Protein AF-A0A250FYS4-F1 (afdb_monomer)

pLDDT: mean 84.15, std 15.24, range [35.66, 96.25]

Mean predicted aligned error: 8.76 Å

Radius of gyration: 21.15 Å; Cα contacts (8 Å, |Δi|>4): 395; chains: 1; bounding box: 48×43×64 Å

Sequence (207 aa):
MKKYILTIVTLFLIGCSAGKHVQLIQEGNENVEIVFYGYKNIQNASIYLRKKINLKNQYIRFADVRINYFIEREKVSDIYASPMDYGDDGNLYIIGSGKGEEFYKINISPFRERRVIYEINMYMRNFKFEGIYRGLEQYIPLGKHPLEKNELTGETYENKRVLSYQEPFSEFKRKNPELLEFLTKGDSIELEVISPVKQKYKFKAEW

Nearest PDB structures (foldseek):
  8b7d-assembly1_A  TM=4.711E-01  e=6.724E-03  Homo sapiens
  2x09-assembly2_B  TM=4.235E-01  e=7.329E-01  Amycolatopsis orientalis
  2vzo-assembly2_B  TM=4.890E-01  e=1.630E+00  Amycolatopsis orientalis

Secondary structure (DSSP, 8-state):
-HHHHHHHHHHHHHTTS-S-SEEEEEEEE--EEEEEE-TTT--EEEEEEEEEEEEEE-SSS-EEEEEEEEETTEEPPTTTEEEEEE-TTS-EEETT-STTPPTT-EEE-TT-EEEEEEEEEEEESS----SSSPPGGGGGGG-BPPEEE-TTT--EEE-TTEEEEEE-HHHHHHH-HHHHHHHHTT-EEEEEEEESS-EEEEEE---

Solvent-accessible surface area (backbone atoms only — not comparable to full-atom values): 11696 Å² total; per-residue (Å²): 111,72,70,61,52,48,54,53,48,52,56,51,53,68,68,62,78,56,104,54,61,59,46,80,42,82,60,59,64,44,54,33,36,40,38,37,42,50,94,84,88,53,59,29,37,36,40,36,49,32,34,37,34,39,36,37,27,74,34,89,54,58,28,36,30,38,68,46,41,22,52,77,80,44,74,53,58,58,95,42,32,36,45,24,40,71,46,98,87,70,47,80,38,59,37,29,74,52,93,93,47,56,69,49,50,46,76,32,55,47,68,32,72,45,75,34,37,40,38,35,57,48,78,44,80,55,84,74,67,93,63,96,60,80,57,75,68,77,46,57,88,69,30,41,55,51,77,43,65,42,87,87,78,66,51,74,44,67,40,84,67,39,32,42,32,74,46,53,38,70,57,49,44,70,76,37,50,69,59,49,44,71,76,50,58,69,26,28,37,30,45,36,32,64,32,85,60,75,46,78,47,80,43,75,54,85,131

Organism: NCBI:txid1848904

Foldseek 3Di:
DVVVVVVVVVVVVLVVPDPDQKDKDWDAWFKWKWKWFDPDPWTKIKIKTKTKIKMFGAAQAKWKKAKWKDDLRHTDDCVQKFKWDQDPVRDIDGPQPDPPGDGRIDIDHHRDMDIIMIMGIDIGTGQDPVDPDDTPVVCVVVWFFDWDADPVPRDIDGPPRMTMDIDGPVVVCVRCVVVVCVVQPPMKMWMFIPPDDTDIDIDRDDD
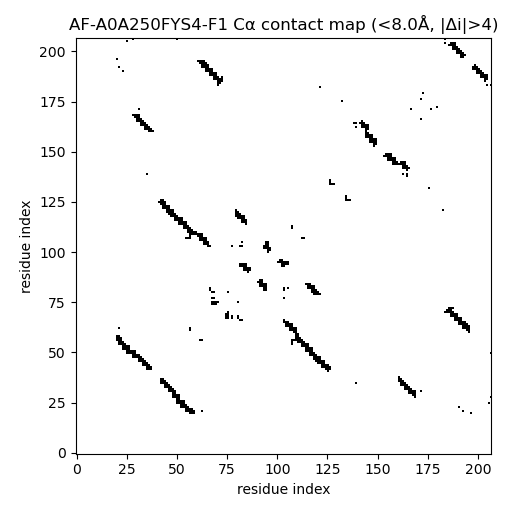
Structure (mmCIF, N/CA/C/O backbone):
data_AF-A0A250FYS4-F1
#
_entry.id   AF-A0A250FYS4-F1
#
loop_
_atom_site.group_PDB
_atom_site.id
_atom_site.type_symbol
_atom_site.label_atom_id
_atom_site.label_alt_id
_atom_site.label_comp_id
_atom_site.label_asym_id
_atom_site.label_entity_id
_atom_site.label_seq_id
_atom_site.pdbx_PDB_ins_code
_atom_site.Cartn_x
_atom_site.Cartn_y
_atom_site.Cartn_z
_atom_site.occupancy
_atom_site.B_iso_or_equiv
_atom_site.auth_seq_id
_atom_site.auth_comp_id
_atom_site.auth_asym_id
_atom_site.auth_atom_id
_atom_site.pdbx_PDB_model_num
ATOM 1 N N . MET A 1 1 ? 23.874 -23.759 -41.156 1.00 46.19 1 MET A N 1
ATOM 2 C CA . MET A 1 1 ? 22.822 -22.720 -41.282 1.00 46.19 1 MET A CA 1
ATOM 3 C C . MET A 1 1 ? 21.470 -23.135 -40.700 1.00 46.19 1 MET A C 1
ATOM 5 O O . MET A 1 1 ? 20.964 -22.397 -39.871 1.00 46.19 1 MET A O 1
ATOM 9 N N . LYS A 1 2 ? 20.909 -24.314 -41.025 1.00 46.38 2 LYS A N 1
ATOM 10 C CA . LYS A 1 2 ? 19.589 -24.748 -40.506 1.00 46.38 2 LYS A CA 1
ATOM 11 C C . LYS A 1 2 ? 19.474 -24.824 -38.968 1.00 46.38 2 LYS A C 1
ATOM 13 O O . LYS A 1 2 ? 18.441 -24.443 -38.437 1.00 46.38 2 LYS A O 1
ATOM 18 N N . LYS A 1 3 ? 20.530 -25.244 -38.250 1.00 45.56 3 LYS A N 1
ATOM 19 C CA . LYS A 1 3 ? 20.530 -25.302 -36.769 1.00 45.56 3 LYS A CA 1
ATOM 20 C C . LYS A 1 3 ? 20.449 -23.919 -36.105 1.00 45.56 3 LYS A C 1
ATOM 22 O O . LYS A 1 3 ? 19.687 -23.759 -35.166 1.00 45.56 3 LYS A O 1
ATOM 27 N N . TYR A 1 4 ? 21.163 -22.922 -36.633 1.00 54.03 4 TYR A N 1
ATOM 28 C CA . TYR A 1 4 ? 21.144 -21.557 -36.090 1.00 54.03 4 TYR A CA 1
ATOM 29 C C . TYR A 1 4 ? 19.837 -20.821 -36.400 1.00 54.03 4 TYR A C 1
ATOM 31 O O . TYR A 1 4 ? 19.343 -20.088 -35.553 1.00 54.03 4 TYR A O 1
ATOM 39 N N . ILE A 1 5 ? 19.240 -21.068 -37.574 1.00 55.56 5 ILE A N 1
ATOM 40 C CA . ILE A 1 5 ? 17.914 -20.534 -37.919 1.00 55.56 5 ILE A CA 1
ATOM 41 C C . ILE A 1 5 ? 16.859 -21.096 -36.966 1.00 55.56 5 ILE A C 1
ATOM 43 O O . ILE A 1 5 ? 16.041 -20.332 -36.472 1.00 55.56 5 ILE A O 1
ATOM 47 N N . LEU A 1 6 ? 16.918 -22.396 -36.645 1.00 51.59 6 LEU A N 1
ATOM 48 C CA . LEU A 1 6 ? 15.993 -22.990 -35.683 1.00 51.59 6 LEU A CA 1
ATOM 49 C C . LEU A 1 6 ? 16.131 -22.314 -34.313 1.00 51.59 6 LEU A C 1
ATOM 51 O O . LEU A 1 6 ? 15.135 -21.846 -33.791 1.00 51.59 6 LEU A O 1
ATOM 55 N N . THR A 1 7 ? 17.353 -22.163 -33.786 1.00 56.97 7 THR A N 1
ATOM 56 C CA . THR A 1 7 ? 17.603 -21.503 -32.491 1.00 56.97 7 THR A CA 1
ATOM 57 C C . THR A 1 7 ? 17.139 -20.041 -32.463 1.00 56.97 7 THR A C 1
ATOM 59 O O . THR A 1 7 ? 16.544 -19.616 -31.475 1.00 56.97 7 THR A O 1
ATOM 62 N N . ILE A 1 8 ? 17.356 -19.278 -33.540 1.00 56.69 8 ILE A N 1
ATOM 63 C CA . ILE A 1 8 ? 16.900 -17.881 -33.657 1.00 56.69 8 ILE A CA 1
ATOM 64 C C . ILE A 1 8 ? 15.368 -17.807 -33.730 1.00 56.69 8 ILE A C 1
ATOM 66 O O . ILE A 1 8 ? 14.770 -16.939 -33.100 1.00 56.69 8 ILE A O 1
ATOM 70 N N . VAL A 1 9 ? 14.719 -18.738 -34.435 1.00 54.44 9 VAL A N 1
ATOM 71 C CA . VAL A 1 9 ? 13.253 -18.818 -34.526 1.00 54.44 9 VAL A CA 1
ATOM 72 C C . VAL A 1 9 ? 12.634 -19.254 -33.195 1.00 54.44 9 VAL A C 1
ATOM 74 O O . VAL A 1 9 ? 11.622 -18.684 -32.802 1.00 54.4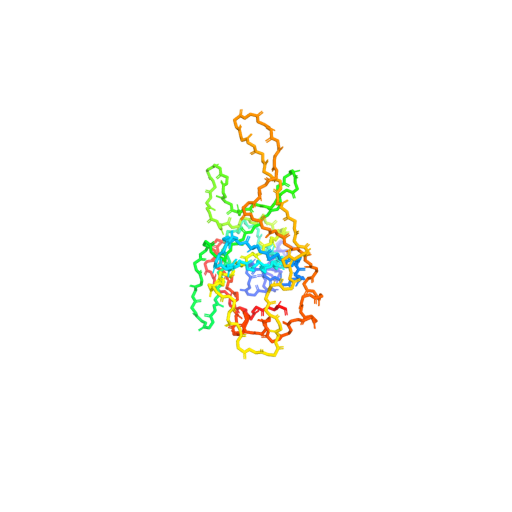4 9 VAL A O 1
ATOM 77 N N . THR A 1 10 ? 13.249 -20.171 -32.437 1.00 54.94 10 THR A N 1
ATOM 78 C CA . THR A 1 10 ? 12.773 -20.508 -31.083 1.00 54.94 10 THR A CA 1
ATOM 79 C C . THR A 1 10 ? 12.941 -19.333 -30.116 1.00 54.94 10 THR A C 1
ATOM 81 O O . THR A 1 10 ? 12.045 -19.081 -29.318 1.00 54.94 10 THR A O 1
ATOM 84 N N . LEU A 1 11 ? 14.030 -18.559 -30.221 1.00 51.44 11 LEU A N 1
ATOM 85 C CA . LEU A 1 11 ? 14.222 -17.311 -29.464 1.00 51.44 11 LEU A CA 1
ATOM 86 C C . LEU A 1 11 ? 13.172 -16.242 -29.823 1.00 51.44 11 LEU A C 1
ATOM 88 O O . LEU A 1 11 ? 12.676 -15.557 -28.932 1.00 51.44 11 LEU A O 1
ATOM 92 N N . PHE A 1 12 ? 12.783 -16.135 -31.097 1.00 47.38 12 PHE A N 1
ATOM 93 C CA . PHE A 1 12 ? 11.724 -15.223 -31.552 1.00 47.38 12 PHE A CA 1
ATOM 94 C C . PHE A 1 12 ? 10.310 -15.683 -31.161 1.00 47.38 12 PHE A C 1
ATOM 96 O O . PHE A 1 12 ? 9.476 -14.847 -30.826 1.00 47.38 12 PHE A O 1
ATOM 103 N N . LEU A 1 13 ? 10.033 -16.992 -31.157 1.00 45.09 13 LEU A N 1
ATOM 104 C CA . LEU A 1 13 ? 8.728 -17.549 -30.778 1.00 45.09 13 LEU A CA 1
ATOM 105 C C . LEU A 1 13 ? 8.505 -17.549 -29.258 1.00 45.09 13 LEU A C 1
ATOM 107 O O . LEU A 1 13 ? 7.389 -17.290 -28.815 1.00 45.09 13 LEU A O 1
ATOM 111 N N . ILE A 1 14 ? 9.557 -17.728 -28.449 1.00 44.97 14 ILE A N 1
ATOM 112 C CA . ILE A 1 14 ? 9.503 -17.480 -26.994 1.00 44.97 14 ILE A CA 1
ATOM 113 C C . ILE A 1 14 ? 9.375 -15.969 -26.712 1.00 44.97 14 ILE A C 1
ATOM 115 O O . ILE A 1 14 ? 8.738 -15.566 -25.742 1.00 44.97 14 ILE A O 1
ATOM 119 N N . GLY A 1 15 ? 9.885 -15.117 -27.609 1.00 35.66 15 GLY A N 1
ATOM 120 C CA . GLY A 1 15 ? 9.630 -13.672 -27.620 1.00 35.66 15 GLY A CA 1
ATOM 121 C C . GLY A 1 15 ? 8.206 -13.267 -28.034 1.00 35.66 15 GLY A C 1
ATOM 122 O O . GLY A 1 15 ? 7.903 -12.076 -28.045 1.00 35.66 15 GLY A O 1
ATOM 123 N N . CYS A 1 16 ? 7.330 -14.224 -28.367 1.00 40.00 16 CYS A N 1
ATOM 124 C CA . CYS A 1 16 ? 5.995 -13.982 -28.919 1.00 40.00 16 CYS A CA 1
ATOM 125 C C . CYS A 1 16 ? 4.840 -14.487 -28.023 1.00 40.00 16 CYS A C 1
ATOM 127 O O . CYS A 1 16 ? 3.695 -14.507 -28.462 1.00 40.00 16 CYS A O 1
ATOM 129 N N . SER A 1 17 ? 5.088 -14.873 -26.762 1.00 35.78 17 SER A N 1
ATOM 130 C CA . SER A 1 17 ? 4.038 -15.411 -25.870 1.00 35.78 17 SER A CA 1
ATOM 131 C C . SER A 1 17 ? 3.721 -14.541 -24.646 1.00 35.78 17 SER A C 1
ATOM 133 O O . SER A 1 17 ? 3.521 -15.051 -23.546 1.00 35.78 17 SER A O 1
ATOM 135 N N . ALA A 1 18 ? 3.672 -13.225 -24.842 1.00 45.94 18 ALA A N 1
ATOM 136 C CA . ALA A 1 18 ? 2.736 -12.305 -24.192 1.00 45.94 18 ALA A CA 1
ATOM 137 C C . ALA A 1 18 ? 2.963 -10.926 -24.817 1.00 45.94 18 ALA A C 1
ATOM 139 O O . ALA A 1 18 ? 4.075 -10.413 -24.777 1.00 45.94 18 ALA A O 1
ATOM 140 N N . GLY A 1 19 ? 1.929 -10.273 -25.349 1.00 56.69 19 GLY A N 1
ATOM 141 C CA . GLY A 1 19 ? 2.038 -8.893 -25.855 1.00 56.69 19 GLY A CA 1
ATOM 142 C C . GLY A 1 19 ? 2.438 -7.847 -24.795 1.00 56.69 19 GLY A C 1
ATOM 143 O O . GLY A 1 19 ? 2.466 -6.660 -25.102 1.00 56.69 19 GLY A O 1
ATOM 144 N N . LYS A 1 20 ? 2.730 -8.272 -23.556 1.00 68.31 20 LYS A N 1
ATOM 145 C CA . LYS A 1 20 ? 3.133 -7.434 -22.428 1.00 68.31 20 LYS A CA 1
ATOM 146 C C . LYS A 1 20 ? 4.573 -7.757 -22.032 1.00 68.31 20 LYS A C 1
ATOM 148 O O . LYS A 1 20 ? 4.850 -8.866 -21.594 1.00 68.31 20 LYS A O 1
ATOM 153 N N . HIS A 1 21 ? 5.471 -6.778 -22.137 1.00 82.31 21 HIS A N 1
ATOM 154 C CA . HIS A 1 21 ? 6.878 -6.936 -21.732 1.00 82.31 21 HIS A CA 1
ATOM 155 C C . HIS A 1 21 ? 7.062 -7.047 -20.213 1.00 82.31 21 HIS A C 1
ATOM 157 O O . HIS A 1 21 ? 8.001 -7.688 -19.740 1.00 82.31 21 HIS A O 1
ATOM 163 N N . VAL A 1 22 ? 6.149 -6.434 -19.460 1.00 89.88 22 VAL A N 1
ATOM 164 C CA . VAL A 1 22 ? 6.089 -6.513 -18.003 1.00 89.88 22 VAL A CA 1
ATOM 165 C C . VAL A 1 22 ? 4.686 -6.941 -17.602 1.00 89.88 22 VAL A C 1
ATOM 167 O O . VAL A 1 22 ? 3.697 -6.401 -18.104 1.00 89.88 22 VAL A O 1
ATOM 170 N N . GLN A 1 23 ? 4.598 -7.919 -16.707 1.00 91.69 23 GLN A N 1
ATOM 171 C CA . GLN A 1 23 ? 3.335 -8.379 -16.138 1.00 91.69 23 GLN A CA 1
ATOM 172 C C . GLN A 1 23 ? 3.172 -7.838 -14.720 1.00 91.69 23 GLN A C 1
ATOM 174 O O . GLN A 1 23 ? 4.145 -7.762 -13.972 1.00 91.69 23 GLN A O 1
ATOM 179 N N . LEU A 1 24 ? 1.935 -7.497 -14.362 1.00 93.56 24 LEU A N 1
ATOM 180 C CA . LEU A 1 24 ? 1.530 -7.138 -13.008 1.00 93.56 24 LEU A CA 1
ATOM 181 C C . LEU A 1 24 ? 0.611 -8.235 -12.482 1.00 93.56 24 LEU A C 1
ATOM 183 O O . LEU A 1 24 ? -0.393 -8.551 -13.122 1.00 93.56 24 LEU A O 1
ATOM 187 N N . ILE A 1 25 ? 0.958 -8.794 -11.327 1.00 93.81 25 ILE A N 1
ATOM 188 C CA . ILE A 1 25 ? 0.170 -9.803 -10.625 1.00 93.81 25 ILE A CA 1
ATOM 189 C C . ILE A 1 25 ? -0.204 -9.226 -9.262 1.00 93.81 25 ILE A C 1
ATOM 191 O O . ILE A 1 25 ? 0.665 -8.865 -8.468 1.00 93.81 25 ILE A O 1
ATOM 195 N N . GLN A 1 26 ? -1.506 -9.121 -9.013 1.00 93.94 26 GLN A N 1
ATOM 196 C CA . GLN A 1 26 ? -2.052 -8.750 -7.714 1.00 93.94 26 GLN A CA 1
ATOM 197 C C . GLN A 1 26 ? -2.058 -9.993 -6.822 1.00 93.94 26 GLN A C 1
ATOM 199 O O . GLN A 1 26 ? -2.714 -10.979 -7.142 1.00 93.94 26 GLN A O 1
ATOM 204 N N . GLU A 1 27 ? -1.290 -9.964 -5.736 1.00 90.94 27 GLU A N 1
ATOM 205 C CA . GLU A 1 27 ? -1.258 -11.051 -4.756 1.00 90.94 27 GLU A CA 1
ATOM 206 C C . GLU A 1 27 ? -2.253 -10.729 -3.612 1.00 90.94 27 GLU A C 1
ATOM 208 O O . GLU A 1 27 ? -3.368 -10.249 -3.842 1.00 90.94 27 GLU A O 1
ATOM 213 N N . GLY A 1 28 ? -1.862 -10.984 -2.360 1.00 91.00 28 GLY A N 1
ATOM 214 C CA . GLY A 1 28 ? -2.655 -10.676 -1.170 1.00 91.00 28 GLY A CA 1
ATOM 215 C C . GLY A 1 28 ? -2.507 -9.236 -0.673 1.00 91.00 28 GLY A C 1
ATOM 216 O O . GLY A 1 28 ? -1.726 -8.442 -1.196 1.00 91.00 28 GLY A O 1
ATOM 217 N N . ASN A 1 29 ? -3.247 -8.918 0.382 1.00 94.69 29 ASN A N 1
ATOM 218 C CA . ASN A 1 29 ? -3.130 -7.647 1.093 1.00 94.69 29 ASN A CA 1
ATOM 219 C C . ASN A 1 29 ? -2.314 -7.845 2.376 1.00 94.69 29 ASN A C 1
ATOM 221 O O . ASN A 1 29 ? -2.328 -8.932 2.959 1.00 94.69 29 ASN A O 1
ATOM 225 N N . GLU A 1 30 ? -1.590 -6.810 2.791 1.00 94.06 30 GLU A N 1
ATOM 226 C CA . GLU A 1 30 ? -0.941 -6.770 4.107 1.00 94.06 30 GLU A CA 1
ATOM 227 C C . GLU A 1 30 ? -1.944 -6.362 5.189 1.00 94.06 30 GLU A C 1
ATOM 229 O O . GLU A 1 30 ? -3.135 -6.199 4.926 1.00 94.06 30 GLU A O 1
ATOM 234 N N . ASN A 1 31 ? -1.473 -6.187 6.423 1.00 94.19 31 ASN A N 1
ATOM 235 C CA . ASN A 1 31 ? -2.291 -5.620 7.487 1.00 94.19 31 ASN A CA 1
ATOM 236 C C . ASN A 1 31 ? -2.810 -4.230 7.103 1.00 94.19 31 ASN A C 1
ATOM 238 O O . ASN A 1 31 ? -2.077 -3.403 6.552 1.00 94.19 31 ASN A O 1
ATOM 242 N N . VAL A 1 32 ? -4.069 -3.978 7.455 1.00 94.38 32 VAL A N 1
ATOM 243 C CA . VAL A 1 32 ? -4.635 -2.631 7.462 1.00 94.38 32 VAL A CA 1
ATOM 244 C C . VAL A 1 32 ? -4.078 -1.913 8.677 1.00 94.38 32 VAL A C 1
ATOM 246 O O . VAL A 1 32 ? -4.047 -2.480 9.771 1.00 94.38 32 VAL A O 1
ATOM 249 N N . GLU A 1 33 ? -3.655 -0.671 8.487 1.00 95.38 33 GLU A N 1
ATOM 250 C CA . GLU A 1 33 ? -3.225 0.201 9.572 1.00 95.38 33 GLU A CA 1
ATOM 251 C C . GLU A 1 33 ? -4.155 1.409 9.674 1.00 95.38 33 GLU A C 1
ATOM 253 O O . GLU A 1 33 ? -4.494 2.035 8.673 1.00 95.38 33 GLU A O 1
ATOM 258 N N . ILE A 1 34 ? -4.580 1.726 10.894 1.00 92.81 34 ILE A N 1
ATOM 259 C CA . ILE A 1 34 ? -5.442 2.863 11.200 1.00 92.81 34 ILE A CA 1
ATOM 260 C C . ILE A 1 34 ? -4.686 3.765 12.164 1.00 92.81 34 ILE A C 1
ATOM 262 O O . ILE A 1 34 ? -4.335 3.350 13.269 1.00 92.81 34 ILE A O 1
ATOM 266 N N . VAL A 1 35 ? -4.449 5.004 11.744 1.00 91.94 35 VAL A N 1
ATOM 267 C CA . VAL A 1 35 ? -3.679 5.990 12.502 1.00 91.94 35 VAL A CA 1
ATOM 268 C C . VAL A 1 35 ? -4.582 7.137 12.912 1.00 91.94 35 VAL A C 1
ATOM 270 O O . VAL A 1 35 ? -5.126 7.835 12.065 1.00 91.94 35 VAL A O 1
ATOM 273 N N . PHE A 1 36 ? -4.696 7.360 14.214 1.00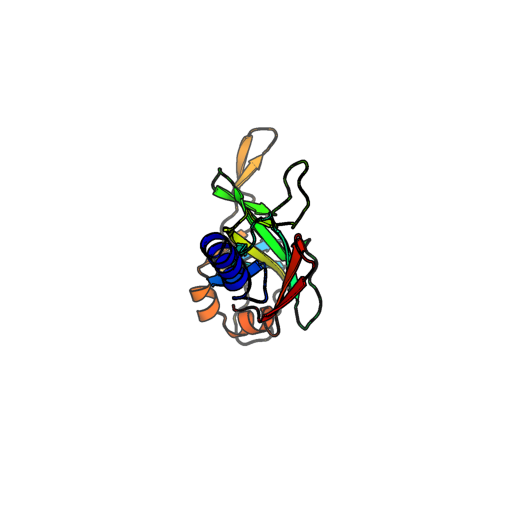 88.94 36 PHE A N 1
ATOM 274 C CA . PHE A 1 36 ? -5.544 8.373 14.831 1.00 88.94 36 PHE A CA 1
ATOM 275 C C . PHE A 1 36 ? -4.711 9.562 15.328 1.00 88.94 36 PHE A C 1
ATOM 277 O O . PHE A 1 36 ? -3.719 9.370 16.041 1.00 88.94 36 PHE A O 1
ATOM 284 N N . TYR A 1 37 ? -5.142 10.789 15.016 1.00 85.44 37 TYR A N 1
ATOM 285 C CA . TYR A 1 37 ? -4.489 12.040 15.435 1.00 85.44 37 TYR A CA 1
ATOM 286 C C . TYR A 1 37 ? -5.506 13.086 15.922 1.00 85.44 37 TYR A C 1
ATOM 288 O O . TYR A 1 37 ? -6.656 13.117 15.484 1.00 85.44 37 TYR A O 1
ATOM 296 N N . GLY A 1 38 ? -5.062 13.978 16.822 1.00 69.62 38 GLY A N 1
ATOM 297 C CA . GLY A 1 38 ? -5.871 15.109 17.305 1.00 69.62 38 GLY A CA 1
ATOM 298 C C . GLY A 1 38 ? -6.714 14.840 18.561 1.00 69.62 38 GLY A C 1
ATOM 299 O O . GLY A 1 38 ? -7.870 15.251 18.635 1.00 69.62 38 GLY A O 1
ATOM 300 N N . TYR A 1 39 ? -6.154 14.191 19.589 1.00 56.66 39 TYR A N 1
ATOM 301 C CA . TYR A 1 39 ? -6.859 13.922 20.853 1.00 56.66 39 TYR A CA 1
ATOM 302 C C . TYR A 1 39 ? -7.148 15.199 21.641 1.00 56.66 39 TYR A C 1
ATOM 304 O O . TYR A 1 39 ? -6.331 15.631 22.453 1.00 56.66 39 TYR A O 1
ATOM 312 N N . LYS A 1 40 ? -8.313 15.804 21.396 1.00 53.28 40 LYS A N 1
ATOM 313 C CA . LYS A 1 40 ? -9.072 16.565 22.400 1.00 53.28 40 LYS A CA 1
ATOM 314 C C . LYS A 1 40 ? -10.480 16.917 21.937 1.00 53.28 40 LYS A C 1
ATOM 316 O O . LYS A 1 40 ? -11.357 16.853 22.775 1.00 53.28 40 LYS A O 1
ATOM 321 N N . ASN A 1 41 ? -10.710 17.223 20.653 1.00 56.62 41 ASN A N 1
ATOM 322 C CA . ASN A 1 41 ? -12.043 17.631 20.162 1.00 56.62 41 ASN A CA 1
ATOM 323 C C . ASN A 1 41 ? -12.360 17.250 18.698 1.00 56.62 41 ASN A C 1
ATOM 325 O O . ASN A 1 41 ? -13.507 17.384 18.283 1.00 56.62 41 ASN A O 1
ATOM 329 N N . ILE A 1 42 ? -11.382 16.784 17.907 1.00 58.84 42 ILE A N 1
ATOM 330 C CA . ILE A 1 42 ? -11.575 16.351 16.513 1.00 58.84 42 ILE A CA 1
ATOM 331 C C . ILE A 1 42 ? -10.747 15.087 16.305 1.00 58.84 42 ILE A C 1
ATOM 333 O O . ILE A 1 42 ? -9.522 15.164 16.246 1.00 58.84 42 ILE A O 1
ATOM 337 N N . GLN A 1 43 ? -11.403 13.934 16.210 1.00 66.50 43 GLN A N 1
ATOM 338 C CA . GLN A 1 43 ? -10.713 12.700 15.866 1.00 66.50 43 GLN A CA 1
ATOM 339 C C . GLN A 1 43 ? -10.704 12.557 14.347 1.00 66.50 43 GLN A C 1
ATOM 341 O O . GLN A 1 43 ? -11.744 12.440 13.698 1.00 66.50 43 GLN A O 1
ATOM 346 N N . ASN A 1 44 ? -9.507 12.621 13.791 1.00 81.19 44 ASN A N 1
ATOM 347 C CA . ASN A 1 44 ? -9.260 12.317 12.399 1.00 81.19 44 ASN A CA 1
ATOM 348 C C . ASN A 1 44 ? -8.466 11.005 12.340 1.00 81.19 44 ASN A C 1
ATOM 350 O O . ASN A 1 44 ? -7.702 10.707 13.269 1.00 81.19 44 ASN A O 1
ATOM 354 N N . ALA A 1 45 ? -8.620 10.245 11.256 1.00 87.06 45 ALA A N 1
ATOM 355 C CA . ALA A 1 45 ? -7.769 9.087 11.015 1.00 87.06 45 ALA A CA 1
ATOM 356 C C . ALA A 1 45 ? -7.302 8.979 9.573 1.00 87.06 45 ALA A C 1
ATOM 358 O O . ALA A 1 45 ? -7.988 9.402 8.646 1.00 87.06 45 ALA A O 1
ATOM 359 N N . SER A 1 46 ? -6.164 8.322 9.411 1.00 90.19 46 SER A N 1
ATOM 360 C CA . SER A 1 46 ? -5.704 7.780 8.142 1.00 90.19 46 SER A CA 1
ATOM 361 C C . SER A 1 46 ? -5.871 6.268 8.166 1.00 90.19 46 SER A C 1
ATOM 363 O O . SER A 1 46 ? -5.464 5.621 9.132 1.00 90.19 46 SER A O 1
ATOM 365 N N . ILE A 1 47 ? -6.456 5.712 7.108 1.00 92.25 47 ILE A N 1
ATOM 366 C CA . ILE A 1 47 ? -6.475 4.270 6.861 1.00 92.25 47 ILE A CA 1
ATOM 367 C C . ILE A 1 47 ? -5.448 3.973 5.775 1.00 92.25 47 ILE A C 1
ATOM 369 O O . ILE A 1 47 ? -5.499 4.555 4.692 1.00 92.25 47 ILE A O 1
ATOM 373 N N . TYR A 1 48 ? -4.542 3.051 6.070 1.00 94.44 48 TYR A N 1
ATOM 374 C CA . TYR A 1 48 ? -3.537 2.565 5.142 1.00 94.44 48 TYR A CA 1
ATOM 375 C C . TYR A 1 48 ? -3.945 1.183 4.646 1.00 94.44 48 TYR A C 1
ATOM 377 O O . TYR A 1 48 ? -4.001 0.217 5.414 1.00 94.44 48 TYR A O 1
ATOM 385 N N . LEU A 1 49 ? -4.230 1.098 3.349 1.00 94.88 49 LEU A N 1
ATOM 386 C CA . LEU A 1 49 ? -4.488 -0.155 2.651 1.00 94.88 49 LEU A CA 1
ATOM 387 C C . LEU A 1 49 ? -3.244 -0.530 1.850 1.00 94.88 49 LEU A C 1
ATOM 389 O O . LEU A 1 49 ? -2.728 0.273 1.077 1.00 94.88 49 LEU A O 1
ATOM 393 N N . ARG A 1 50 ? -2.746 -1.751 2.035 1.00 95.19 50 ARG A N 1
ATOM 394 C CA . ARG A 1 50 ? -1.480 -2.209 1.455 1.00 95.19 50 ARG A CA 1
ATOM 395 C C . ARG A 1 50 ? -1.698 -3.480 0.655 1.00 95.19 50 ARG A C 1
ATOM 397 O O . ARG A 1 50 ? -2.191 -4.472 1.193 1.00 95.19 50 ARG A O 1
ATOM 404 N N . LYS A 1 51 ? -1.294 -3.469 -0.614 1.00 94.56 51 LYS A N 1
ATOM 405 C CA . LYS A 1 51 ? -1.428 -4.614 -1.516 1.00 94.56 51 LYS A CA 1
ATOM 406 C C . LYS A 1 51 ? -0.077 -5.105 -2.016 1.00 94.56 51 LYS A C 1
ATOM 408 O O . LYS A 1 51 ? 0.736 -4.318 -2.489 1.00 94.56 51 LYS A O 1
ATOM 413 N N . LYS A 1 52 ? 0.151 -6.418 -1.961 1.00 95.94 52 LYS A N 1
ATOM 414 C CA . LYS A 1 52 ? 1.314 -7.059 -2.584 1.00 95.94 52 LYS A CA 1
ATOM 415 C C . LYS A 1 52 ? 1.123 -7.097 -4.091 1.00 95.94 52 LYS A C 1
ATOM 417 O O . LYS A 1 52 ? 0.133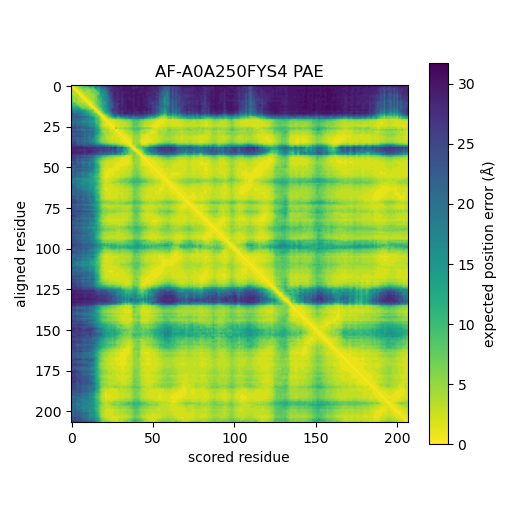 -7.639 -4.590 1.00 95.94 52 LYS A O 1
ATOM 422 N N . ILE A 1 53 ? 2.093 -6.548 -4.809 1.00 95.88 53 ILE A N 1
ATOM 423 C CA . ILE A 1 53 ? 2.132 -6.573 -6.266 1.00 95.88 53 ILE A CA 1
ATOM 424 C C . ILE A 1 53 ? 3.433 -7.236 -6.697 1.00 95.88 53 ILE A C 1
ATOM 426 O O . ILE A 1 53 ? 4.515 -6.786 -6.326 1.00 95.88 53 ILE A O 1
ATOM 430 N N . ASN A 1 54 ? 3.330 -8.293 -7.499 1.00 96.06 54 ASN A N 1
ATOM 431 C CA . ASN A 1 54 ? 4.482 -8.907 -8.142 1.00 96.06 54 ASN A CA 1
ATOM 432 C C . ASN A 1 54 ? 4.593 -8.414 -9.588 1.00 96.06 54 ASN A C 1
ATOM 434 O O . ASN A 1 54 ? 3.651 -8.529 -10.379 1.00 96.06 54 ASN A O 1
ATOM 438 N N . LEU A 1 55 ? 5.749 -7.851 -9.927 1.00 95.75 55 LEU A N 1
ATOM 439 C CA . LEU A 1 55 ? 6.061 -7.347 -11.254 1.00 95.75 55 LEU A CA 1
ATOM 440 C C . LEU A 1 55 ? 7.066 -8.277 -11.921 1.00 95.75 55 LEU A C 1
ATOM 442 O O . LEU A 1 55 ? 8.181 -8.451 -11.433 1.00 95.75 55 LEU A O 1
ATOM 446 N N . LYS A 1 56 ? 6.694 -8.848 -13.065 1.00 95.12 56 LYS A N 1
ATOM 447 C CA . LYS A 1 56 ? 7.539 -9.785 -13.808 1.00 95.12 56 LYS A CA 1
ATOM 448 C C . LYS A 1 56 ? 8.046 -9.150 -15.087 1.00 95.12 56 LYS A C 1
ATOM 450 O O . LYS A 1 56 ? 7.255 -8.875 -15.989 1.00 95.12 56 LYS A O 1
ATOM 455 N N . ASN A 1 57 ? 9.358 -8.970 -15.191 1.00 94.12 57 ASN A N 1
ATOM 456 C CA . ASN A 1 57 ? 9.999 -8.546 -16.428 1.00 94.12 57 ASN A CA 1
ATOM 457 C C . ASN A 1 57 ? 10.283 -9.776 -17.297 1.00 94.12 57 ASN A C 1
ATOM 459 O O . ASN A 1 57 ? 11.106 -10.619 -16.946 1.00 94.12 57 ASN A O 1
ATOM 463 N N . GLN A 1 58 ? 9.604 -9.884 -18.438 1.00 89.94 58 GLN A N 1
ATOM 464 C CA . GLN A 1 58 ? 9.810 -10.981 -19.390 1.00 89.94 58 GLN A CA 1
ATOM 465 C C . GLN A 1 58 ? 10.860 -10.646 -20.457 1.00 89.94 58 GLN A C 1
ATOM 467 O O . GLN A 1 58 ? 11.091 -11.435 -21.371 1.00 89.94 58 GLN A O 1
ATOM 472 N N . TYR A 1 59 ? 11.484 -9.473 -20.366 1.00 86.12 59 TYR A N 1
ATOM 473 C CA . TYR A 1 59 ? 12.405 -8.954 -21.359 1.00 86.12 59 TYR A CA 1
ATOM 474 C C . TYR A 1 59 ? 13.871 -9.123 -20.947 1.00 86.12 59 TYR A C 1
ATOM 476 O O . TYR A 1 59 ? 14.214 -9.201 -19.769 1.00 86.12 59 TYR A O 1
ATOM 484 N N . ILE A 1 60 ? 14.753 -9.133 -21.952 1.00 87.75 60 ILE A N 1
ATOM 485 C CA . ILE A 1 60 ? 16.209 -9.262 -21.773 1.00 87.75 60 ILE A CA 1
ATOM 486 C C . ILE A 1 60 ? 16.881 -7.975 -21.274 1.00 87.75 60 ILE A C 1
ATOM 488 O O . ILE A 1 60 ? 18.032 -7.997 -20.846 1.00 87.75 60 ILE A O 1
ATOM 492 N N . ARG A 1 61 ? 16.184 -6.836 -21.342 1.00 88.88 61 ARG A N 1
ATOM 493 C CA . ARG A 1 61 ? 16.661 -5.556 -20.799 1.00 88.88 61 ARG A CA 1
ATOM 494 C C . ARG A 1 61 ? 15.961 -5.250 -19.485 1.00 88.88 61 ARG A C 1
ATOM 496 O O . ARG A 1 61 ? 14.888 -5.785 -19.214 1.00 88.88 61 ARG A O 1
ATOM 503 N N . PHE A 1 62 ? 16.569 -4.362 -18.704 1.00 93.00 62 PHE A N 1
ATOM 504 C CA . PHE A 1 62 ? 15.912 -3.752 -17.555 1.00 93.00 62 PHE A CA 1
ATOM 505 C C . PHE A 1 62 ? 14.588 -3.118 -17.977 1.00 93.00 62 PHE A C 1
ATOM 507 O O . PHE A 1 62 ? 14.468 -2.599 -19.093 1.00 93.00 62 PHE A O 1
ATOM 514 N N . ALA A 1 63 ? 13.617 -3.185 -17.077 1.00 94.38 63 ALA A N 1
ATOM 515 C CA . ALA A 1 63 ? 12.350 -2.500 -17.222 1.00 94.38 63 ALA A CA 1
ATOM 516 C C . ALA A 1 63 ? 12.203 -1.477 -16.102 1.00 94.38 63 ALA A C 1
ATOM 518 O O . ALA A 1 63 ? 12.392 -1.806 -14.930 1.00 94.38 63 ALA A O 1
ATOM 519 N N . ASP A 1 64 ? 11.836 -0.260 -16.476 1.00 95.56 64 ASP A N 1
ATOM 520 C CA . ASP A 1 64 ? 11.410 0.772 -15.545 1.00 95.56 64 ASP A CA 1
ATOM 521 C C . ASP A 1 64 ? 9.902 0.918 -15.646 1.00 95.56 64 ASP A C 1
ATOM 523 O O . ASP A 1 64 ? 9.356 1.090 -16.742 1.00 95.56 64 ASP A O 1
ATOM 527 N N . VAL A 1 65 ? 9.228 0.864 -14.503 1.00 95.75 65 VAL A N 1
ATOM 528 C CA . VAL A 1 65 ? 7.774 0.981 -14.440 1.00 95.75 65 VAL A CA 1
ATOM 529 C C . VAL A 1 65 ? 7.326 1.936 -13.341 1.00 95.75 65 VAL A C 1
ATOM 531 O O . VAL A 1 65 ? 8.055 2.203 -12.386 1.00 95.75 65 VAL A O 1
ATOM 534 N N . ARG A 1 66 ? 6.098 2.431 -13.471 1.00 95.81 66 ARG A N 1
ATOM 535 C CA . ARG A 1 66 ? 5.351 3.134 -12.425 1.00 95.81 66 ARG A CA 1
ATOM 536 C C . ARG A 1 66 ? 3.998 2.464 -12.239 1.00 95.81 66 ARG A C 1
ATOM 538 O O . ARG A 1 66 ? 3.418 1.945 -13.193 1.00 95.81 66 ARG A O 1
ATOM 545 N N . ILE A 1 67 ? 3.504 2.493 -11.009 1.00 95.56 67 ILE A N 1
ATOM 546 C CA . ILE A 1 67 ? 2.162 2.028 -10.669 1.00 95.56 67 ILE A CA 1
ATOM 547 C C . ILE A 1 67 ? 1.356 3.253 -10.254 1.00 95.56 67 ILE A C 1
ATOM 549 O O . ILE A 1 67 ? 1.729 3.947 -9.312 1.00 95.56 67 ILE A O 1
ATOM 553 N N . ASN A 1 68 ? 0.271 3.521 -10.974 1.00 95.00 68 ASN A N 1
ATOM 554 C CA . ASN A 1 68 ? -0.646 4.616 -10.684 1.00 95.00 68 ASN A CA 1
ATOM 555 C C . ASN A 1 68 ? -1.954 4.050 -10.122 1.00 95.00 68 ASN A C 1
ATOM 557 O O . ASN A 1 68 ? -2.477 3.064 -10.650 1.00 95.00 68 ASN A O 1
ATOM 561 N N . TYR A 1 69 ? -2.516 4.712 -9.115 1.00 94.75 69 TYR A N 1
ATOM 562 C CA . TYR A 1 69 ? -3.822 4.366 -8.566 1.00 94.75 69 TYR A CA 1
ATOM 563 C C . TYR A 1 69 ? -4.911 5.301 -9.058 1.00 94.75 69 TYR A C 1
ATOM 565 O O . TYR A 1 69 ? -4.669 6.490 -9.267 1.00 94.75 69 TYR A O 1
ATOM 573 N N . PHE A 1 70 ? -6.115 4.766 -9.212 1.00 93.75 70 PHE A N 1
ATOM 574 C CA . PHE A 1 70 ? -7.273 5.526 -9.644 1.00 93.75 70 PHE A CA 1
ATOM 575 C C . PHE A 1 70 ? -8.488 5.207 -8.782 1.00 93.75 70 PHE A C 1
ATOM 577 O O . PHE A 1 70 ? -8.854 4.037 -8.687 1.00 93.75 70 PHE A O 1
ATOM 584 N N . ILE A 1 71 ? -9.147 6.252 -8.281 1.00 90.00 71 ILE A N 1
ATOM 585 C CA . ILE A 1 71 ? -10.463 6.195 -7.627 1.00 90.00 71 ILE A CA 1
ATOM 586 C C . ILE A 1 71 ? -11.469 6.792 -8.608 1.00 90.00 71 ILE A C 1
ATOM 588 O O . ILE A 1 71 ? -11.228 7.865 -9.150 1.00 90.00 71 ILE A O 1
ATOM 592 N N . GLU A 1 72 ? -12.542 6.067 -8.927 1.00 87.31 72 GLU A N 1
ATOM 593 C CA . GLU A 1 72 ? -13.587 6.517 -9.870 1.00 87.31 72 GLU A CA 1
ATOM 594 C C . GLU A 1 72 ? -13.061 7.107 -11.203 1.00 87.31 72 GLU A C 1
ATOM 596 O O . GLU A 1 72 ? -13.703 7.939 -11.838 1.00 87.31 72 GLU A O 1
ATOM 601 N N . ARG A 1 73 ? -11.920 6.590 -11.693 1.00 86.69 73 ARG A N 1
ATOM 602 C CA . ARG A 1 73 ? -11.182 7.016 -12.910 1.00 86.69 73 ARG A CA 1
ATOM 603 C C . ARG A 1 73 ? -10.297 8.257 -12.763 1.00 86.69 73 ARG A C 1
ATOM 605 O O . ARG A 1 73 ? -9.612 8.586 -13.732 1.00 86.69 73 ARG A O 1
ATOM 612 N N . GLU A 1 74 ? -10.214 8.868 -11.592 1.00 91.56 74 GLU A N 1
ATOM 613 C CA . GLU A 1 74 ? -9.283 9.960 -11.308 1.00 91.56 74 GLU A CA 1
ATOM 614 C C . GLU A 1 74 ? -7.974 9.421 -10.739 1.00 91.56 74 GLU A C 1
ATOM 616 O O . GLU A 1 74 ? -7.982 8.584 -9.838 1.00 91.56 74 GLU A O 1
ATOM 621 N N . LYS A 1 75 ? -6.836 9.875 -11.283 1.00 92.38 75 LYS A N 1
ATOM 622 C CA . LYS A 1 75 ? -5.525 9.465 -10.769 1.00 92.38 75 LYS A CA 1
ATOM 623 C C . LYS A 1 75 ? -5.337 10.062 -9.372 1.00 92.38 75 LYS A C 1
ATOM 625 O O . LYS A 1 75 ? -5.371 11.280 -9.211 1.00 92.38 75 LYS A O 1
ATOM 630 N N . VAL A 1 76 ? -5.049 9.208 -8.397 1.00 92.00 76 VAL A N 1
ATOM 631 C CA . VAL A 1 76 ? -4.655 9.630 -7.052 1.00 92.00 76 VAL A CA 1
ATOM 632 C C . VAL A 1 76 ? -3.211 10.128 -7.083 1.00 92.00 76 VAL A C 1
ATOM 634 O O . VAL A 1 76 ? -2.360 9.566 -7.773 1.00 92.00 76 VAL A O 1
ATOM 637 N N . SER A 1 77 ? -2.936 11.209 -6.352 1.00 90.69 77 SER A N 1
ATOM 638 C CA . SER A 1 77 ? -1.574 11.726 -6.206 1.00 90.69 77 SER A CA 1
ATOM 639 C C . SER A 1 77 ? -0.656 10.663 -5.607 1.00 90.69 77 SER A C 1
ATOM 641 O O . SER A 1 77 ? -1.031 10.001 -4.639 1.00 90.69 77 SER A O 1
ATOM 643 N N . ASP A 1 78 ? 0.568 10.557 -6.126 1.00 85.62 78 ASP A N 1
ATOM 644 C CA . ASP A 1 78 ? 1.522 9.527 -5.707 1.00 85.62 78 ASP A CA 1
ATOM 645 C C . ASP A 1 78 ? 1.875 9.658 -4.202 1.00 85.62 78 ASP A C 1
ATOM 647 O O . ASP A 1 78 ? 2.190 8.667 -3.555 1.00 85.62 78 ASP A O 1
ATOM 651 N N . ILE A 1 79 ? 1.698 10.843 -3.592 1.00 85.88 79 ILE A N 1
ATOM 652 C CA . ILE A 1 79 ? 1.866 11.059 -2.134 1.00 85.88 79 ILE A CA 1
ATOM 653 C C . ILE A 1 79 ? 0.839 10.306 -1.270 1.00 85.88 79 ILE A C 1
ATOM 655 O O . ILE A 1 79 ? 1.070 10.103 -0.082 1.00 85.88 79 ILE A O 1
ATOM 659 N N . TYR A 1 80 ? -0.311 9.947 -1.845 1.00 89.19 80 TYR A N 1
ATOM 660 C CA . TYR A 1 80 ? -1.376 9.189 -1.182 1.00 89.19 80 TYR A CA 1
ATOM 661 C C . TYR A 1 80 ? -1.478 7.752 -1.705 1.00 89.19 80 TYR A C 1
ATOM 663 O O . TYR A 1 80 ? -2.222 6.960 -1.136 1.00 89.19 80 TYR A O 1
ATOM 671 N N . ALA A 1 81 ? -0.759 7.418 -2.779 1.00 92.56 81 ALA A N 1
ATOM 672 C CA . ALA A 1 81 ? -0.737 6.098 -3.395 1.00 92.56 81 ALA A CA 1
ATOM 673 C C . ALA A 1 81 ? 0.672 5.799 -3.924 1.00 92.56 81 ALA A C 1
ATOM 675 O O . ALA A 1 81 ? 1.049 6.237 -5.012 1.00 92.56 81 ALA A O 1
ATOM 676 N N . SER A 1 82 ? 1.463 5.076 -3.136 1.00 94.44 82 SER A N 1
ATOM 677 C CA . SER A 1 82 ? 2.904 4.930 -3.345 1.00 94.44 82 SER A CA 1
ATOM 678 C C . SER A 1 82 ? 3.334 3.466 -3.429 1.00 94.44 82 SER A C 1
ATOM 680 O O . SER A 1 82 ? 2.878 2.637 -2.637 1.00 94.44 82 SER A O 1
ATOM 682 N N . PRO A 1 83 ? 4.257 3.123 -4.345 1.00 95.31 83 PRO A N 1
ATOM 683 C CA . PRO A 1 83 ? 4.967 1.859 -4.285 1.00 95.31 83 PRO A CA 1
ATOM 684 C C . PRO A 1 83 ? 6.043 1.904 -3.193 1.00 95.31 83 PRO A C 1
ATOM 686 O O . PRO A 1 83 ? 6.821 2.854 -3.094 1.00 95.31 83 PRO A O 1
ATOM 689 N N . MET A 1 84 ? 6.105 0.840 -2.409 1.00 94.94 84 MET A N 1
ATOM 690 C CA . MET A 1 84 ? 6.952 0.677 -1.240 1.00 94.94 84 MET A CA 1
ATOM 691 C C . MET A 1 84 ? 7.751 -0.629 -1.335 1.00 94.94 84 MET A C 1
ATOM 693 O O . MET A 1 84 ? 7.321 -1.586 -1.989 1.00 94.94 84 MET A O 1
ATOM 697 N N . ASP A 1 85 ? 8.886 -0.684 -0.648 1.00 93.44 85 ASP A N 1
ATOM 698 C CA . ASP A 1 85 ? 9.723 -1.877 -0.518 1.00 93.44 85 ASP A CA 1
ATOM 699 C C . ASP A 1 85 ? 10.271 -1.994 0.907 1.00 93.44 85 ASP A C 1
ATOM 701 O O . ASP A 1 85 ? 10.391 -0.990 1.615 1.00 93.44 85 ASP A O 1
ATOM 705 N N . TYR A 1 86 ? 10.585 -3.214 1.334 1.00 89.88 86 TYR A N 1
ATOM 706 C CA . TYR A 1 86 ? 11.219 -3.427 2.633 1.00 89.88 86 TYR A CA 1
ATOM 707 C C . TYR A 1 86 ? 12.726 -3.191 2.515 1.00 89.88 86 TYR A C 1
ATOM 709 O O . TYR A 1 86 ? 13.382 -3.769 1.650 1.00 89.88 86 TYR A O 1
ATOM 717 N N . GLY A 1 87 ? 13.266 -2.342 3.387 1.00 87.25 87 GLY A N 1
ATOM 718 C CA . GLY A 1 87 ? 14.703 -2.162 3.544 1.00 87.25 87 GLY A CA 1
ATOM 719 C C . GLY A 1 87 ? 15.357 -3.344 4.259 1.00 87.25 87 GLY A C 1
ATOM 720 O O . GLY A 1 87 ? 14.685 -4.207 4.829 1.00 87.25 87 GLY A O 1
ATOM 721 N N . ASP A 1 88 ? 16.690 -3.354 4.273 1.00 86.81 88 ASP A N 1
ATOM 722 C CA . ASP A 1 88 ? 17.485 -4.391 4.948 1.00 86.81 88 ASP A CA 1
ATOM 723 C C . ASP A 1 88 ? 17.260 -4.427 6.471 1.00 86.81 88 ASP A C 1
ATOM 725 O O . ASP A 1 88 ? 17.513 -5.438 7.124 1.00 86.81 88 ASP A O 1
ATOM 729 N N . ASP A 1 89 ? 16.767 -3.330 7.046 1.00 87.25 89 ASP A N 1
ATOM 730 C CA . ASP A 1 89 ? 16.387 -3.214 8.453 1.00 87.25 89 ASP A CA 1
ATOM 731 C C . ASP A 1 89 ? 14.957 -3.712 8.746 1.00 87.25 89 ASP A C 1
ATOM 733 O O . ASP A 1 89 ? 14.507 -3.671 9.892 1.00 87.25 89 ASP A O 1
ATOM 737 N N . GLY A 1 90 ? 14.248 -4.198 7.723 1.00 85.56 90 GLY A N 1
ATOM 738 C CA . GLY A 1 90 ? 12.883 -4.704 7.817 1.00 85.56 90 GLY A CA 1
ATOM 739 C C . GLY A 1 90 ? 11.802 -3.622 7.843 1.00 85.56 90 GLY A C 1
ATOM 740 O O . GLY A 1 90 ? 10.625 -3.962 7.974 1.00 85.56 90 GLY A O 1
ATOM 741 N N . ASN A 1 91 ? 12.160 -2.342 7.701 1.00 87.12 91 ASN A N 1
ATOM 742 C CA . ASN A 1 91 ? 11.196 -1.246 7.635 1.00 87.12 91 ASN A CA 1
ATOM 743 C C . ASN A 1 91 ? 10.704 -1.020 6.203 1.00 87.12 91 ASN A C 1
ATOM 745 O O . ASN A 1 91 ? 11.389 -1.331 5.232 1.00 87.12 91 ASN A O 1
ATOM 749 N N . LEU A 1 92 ? 9.491 -0.484 6.069 1.00 89.12 92 LEU A N 1
ATOM 750 C CA . LEU A 1 92 ? 8.873 -0.217 4.775 1.00 89.12 92 LEU A CA 1
ATOM 751 C C . LEU A 1 92 ? 9.194 1.214 4.315 1.00 89.12 92 LEU A C 1
ATOM 753 O O . LEU A 1 92 ? 8.913 2.172 5.035 1.00 89.12 92 LEU A O 1
ATOM 757 N N . TYR A 1 93 ? 9.726 1.361 3.103 1.00 90.94 93 TYR A N 1
ATOM 758 C CA . TYR A 1 93 ? 10.127 2.646 2.524 1.00 90.94 93 TYR A CA 1
ATOM 759 C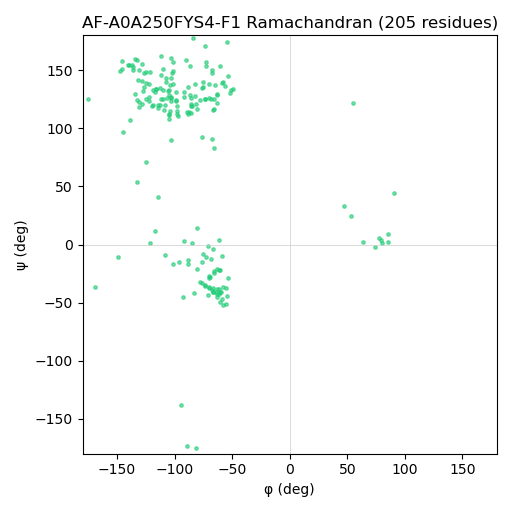 C . TYR A 1 93 ? 9.471 2.891 1.174 1.00 90.94 93 TYR A C 1
ATOM 761 O O . TYR A 1 93 ? 9.257 1.960 0.401 1.00 90.94 93 TYR A O 1
ATOM 769 N N . ILE A 1 94 ? 9.210 4.162 0.863 1.00 93.00 94 ILE A N 1
ATOM 770 C CA . ILE A 1 94 ? 8.775 4.585 -0.470 1.00 93.00 94 ILE A CA 1
ATOM 771 C C . ILE A 1 94 ? 9.892 4.282 -1.472 1.00 93.00 94 ILE A C 1
ATOM 773 O O . ILE A 1 94 ? 11.037 4.695 -1.290 1.00 93.00 94 ILE A O 1
ATOM 777 N N . ILE A 1 95 ? 9.565 3.602 -2.569 1.00 92.81 95 ILE A N 1
ATOM 778 C CA . ILE A 1 95 ? 10.543 3.317 -3.622 1.00 92.81 95 ILE A CA 1
ATOM 779 C C . ILE A 1 95 ? 11.033 4.627 -4.245 1.00 92.81 95 ILE A C 1
ATOM 781 O O . ILE A 1 95 ? 10.238 5.469 -4.673 1.00 92.81 95 ILE A O 1
ATOM 785 N N . GLY A 1 96 ? 12.356 4.776 -4.339 1.00 86.31 96 GLY A N 1
ATOM 786 C CA . GLY A 1 96 ? 12.992 5.965 -4.893 1.00 86.31 96 GLY A CA 1
ATOM 787 C C . GLY A 1 96 ? 13.187 7.106 -3.894 1.00 86.31 96 GLY A C 1
ATOM 788 O O . GLY A 1 96 ? 13.569 8.195 -4.313 1.00 86.31 96 GLY A O 1
ATOM 789 N N . SER A 1 97 ? 12.948 6.887 -2.592 1.00 85.56 97 SER A N 1
ATOM 790 C CA . SER A 1 97 ? 13.272 7.870 -1.546 1.00 85.56 97 SER A CA 1
ATOM 791 C C . SER A 1 97 ? 14.772 7.953 -1.229 1.00 85.56 97 SER A C 1
ATOM 793 O O . SER A 1 97 ? 15.195 8.828 -0.472 1.00 85.56 97 SER A O 1
ATOM 795 N N . GLY A 1 98 ? 15.581 7.043 -1.782 1.00 79.44 98 GLY A N 1
ATOM 796 C CA . GLY A 1 98 ? 17.033 7.028 -1.642 1.00 79.44 98 GLY A CA 1
ATOM 797 C C . GLY A 1 98 ? 17.728 8.139 -2.436 1.00 79.44 98 GLY A C 1
ATOM 798 O O . GLY A 1 98 ? 17.245 8.628 -3.459 1.00 79.44 98 GLY A O 1
ATOM 799 N N . LYS A 1 99 ? 18.918 8.544 -1.980 1.00 76.44 99 LYS A N 1
ATOM 800 C CA . LYS A 1 99 ? 19.707 9.587 -2.650 1.00 76.44 99 LYS A CA 1
ATOM 801 C C . LYS A 1 99 ? 20.113 9.141 -4.060 1.00 76.44 99 LYS A C 1
ATOM 803 O O . LYS A 1 99 ? 20.845 8.172 -4.215 1.00 76.44 99 LYS A O 1
ATOM 808 N N . GLY A 1 100 ? 19.718 9.920 -5.069 1.00 76.44 100 GLY A N 1
ATOM 809 C CA . GLY A 1 100 ? 20.042 9.654 -6.476 1.00 76.44 100 GLY A CA 1
ATOM 810 C C . GLY A 1 100 ? 19.077 8.693 -7.172 1.00 76.44 100 GLY A C 1
ATOM 811 O O . GLY A 1 100 ? 19.276 8.392 -8.348 1.00 76.44 100 GLY A O 1
ATOM 812 N N . GLU A 1 101 ? 18.033 8.241 -6.479 1.00 82.81 101 GLU A N 1
ATOM 813 C CA . GLU A 1 101 ? 16.962 7.450 -7.072 1.00 82.81 101 GLU A CA 1
ATOM 814 C C . GLU A 1 101 ? 15.829 8.342 -7.589 1.00 82.81 101 GLU A C 1
ATOM 816 O O . GLU A 1 101 ? 15.678 9.503 -7.207 1.00 82.81 101 GLU A O 1
ATOM 821 N N . GLU A 1 102 ? 15.033 7.797 -8.507 1.00 86.44 102 GLU A N 1
ATOM 822 C CA . GLU A 1 102 ? 13.857 8.483 -9.027 1.00 86.44 102 GLU A CA 1
ATOM 823 C C . GLU A 1 102 ? 12.618 7.989 -8.281 1.00 86.44 102 GLU A C 1
ATOM 825 O O . GLU A 1 102 ? 12.285 6.803 -8.346 1.00 86.44 102 GLU A O 1
ATOM 830 N N . PHE A 1 103 ? 11.930 8.907 -7.600 1.00 88.81 103 PHE A N 1
ATOM 831 C CA . PHE A 1 103 ? 10.721 8.615 -6.833 1.00 88.81 103 PHE A CA 1
ATOM 832 C C . PHE A 1 103 ? 9.696 7.811 -7.640 1.00 88.81 103 PHE A C 1
ATOM 834 O O . PHE A 1 103 ? 9.394 8.121 -8.797 1.00 88.81 103 PHE A O 1
ATOM 841 N N . TYR A 1 104 ? 9.152 6.778 -6.995 1.00 91.38 104 TYR A N 1
ATOM 842 C CA . TYR A 1 104 ? 8.079 5.911 -7.488 1.00 91.38 104 TYR A CA 1
ATOM 843 C C . TYR A 1 104 ? 8.418 5.085 -8.738 1.00 91.38 104 TYR A C 1
ATOM 845 O O . TYR A 1 104 ? 7.564 4.346 -9.238 1.00 91.38 104 TYR A O 1
ATOM 853 N N . LYS A 1 105 ? 9.653 5.176 -9.253 1.00 94.69 105 LYS A N 1
ATOM 854 C CA . LYS A 1 105 ? 10.117 4.369 -10.380 1.00 94.69 105 LYS A CA 1
ATOM 855 C C . LYS A 1 105 ? 10.644 3.032 -9.877 1.00 94.69 105 LYS A C 1
ATOM 857 O O . LYS A 1 105 ? 11.632 2.961 -9.152 1.00 94.69 105 LYS A O 1
ATOM 862 N N . ILE A 1 106 ? 10.014 1.957 -10.327 1.00 95.12 106 ILE A N 1
ATOM 863 C CA . ILE A 1 106 ? 10.393 0.595 -9.974 1.00 95.12 106 ILE A CA 1
ATOM 864 C C . ILE A 1 106 ? 11.247 0.031 -11.104 1.00 95.12 106 ILE A C 1
ATOM 866 O O . ILE A 1 106 ? 10.763 -0.165 -12.220 1.00 95.12 106 ILE A O 1
ATOM 870 N N . ASN A 1 107 ? 12.515 -0.246 -10.808 1.00 94.88 107 ASN A N 1
ATOM 871 C CA . ASN A 1 107 ? 13.398 -0.959 -11.723 1.00 94.88 107 ASN A CA 1
ATOM 872 C C . ASN A 1 107 ? 13.287 -2.474 -11.506 1.00 94.88 107 ASN A C 1
ATOM 874 O O . ASN A 1 107 ? 13.273 -2.946 -10.362 1.00 94.88 107 ASN A O 1
ATOM 878 N N . ILE A 1 108 ? 13.209 -3.225 -12.605 1.00 95.50 108 ILE A N 1
ATOM 879 C CA . ILE A 1 108 ? 13.114 -4.684 -12.612 1.00 95.50 108 ILE A CA 1
ATOM 880 C C . ILE A 1 108 ? 14.185 -5.252 -13.544 1.00 95.50 108 ILE A C 1
ATOM 882 O O . ILE A 1 108 ? 14.200 -4.990 -14.753 1.00 95.50 108 ILE A O 1
ATOM 886 N N . SER A 1 109 ? 15.057 -6.086 -12.983 1.00 94.62 109 SER A N 1
ATOM 887 C CA . SER A 1 109 ? 16.117 -6.770 -13.723 1.00 94.62 109 SER A CA 1
ATOM 888 C C . SER A 1 109 ? 15.575 -7.682 -14.837 1.00 94.62 109 SER A C 1
ATOM 890 O O . SER A 1 109 ? 14.455 -8.191 -14.729 1.00 94.62 109 SER A O 1
ATOM 892 N N . PRO A 1 110 ? 16.363 -7.927 -15.901 1.00 92.94 110 PRO A N 1
ATOM 893 C CA . PRO A 1 110 ? 15.999 -8.850 -16.974 1.00 92.94 110 PRO A CA 1
ATOM 894 C C . PRO A 1 110 ? 15.567 -10.225 -16.468 1.00 92.94 110 PRO A C 1
ATOM 896 O O . PRO A 1 110 ? 16.268 -10.822 -15.651 1.00 92.94 110 PRO A O 1
ATOM 899 N N . PHE A 1 111 ? 14.449 -10.745 -16.979 1.00 91.44 111 PHE A N 1
ATOM 900 C CA . PHE A 1 111 ? 13.910 -12.069 -16.623 1.00 91.44 111 PHE A CA 1
ATOM 901 C C . PHE A 1 111 ? 13.717 -12.307 -15.114 1.00 91.44 111 PHE A C 1
ATOM 903 O O . PHE A 1 111 ? 13.739 -13.451 -14.652 1.00 91.44 111 PHE A O 1
ATOM 910 N N . ARG A 1 112 ? 13.555 -11.237 -14.327 1.00 94.81 112 ARG A N 1
ATOM 911 C CA . ARG A 1 112 ? 13.327 -11.305 -12.881 1.00 94.81 112 ARG A CA 1
ATOM 912 C C . ARG A 1 112 ? 11.926 -10.844 -12.515 1.00 94.81 112 ARG A C 1
ATOM 914 O O . ARG A 1 112 ? 11.227 -10.171 -13.274 1.00 94.81 112 ARG A O 1
ATOM 921 N N . GLU A 1 113 ? 11.554 -11.229 -11.308 1.00 95.44 113 GLU A N 1
ATOM 922 C CA . GLU A 1 113 ? 10.365 -10.768 -10.615 1.00 95.44 113 GLU A CA 1
ATOM 923 C C . GLU A 1 113 ? 10.792 -9.824 -9.492 1.00 95.44 113 GLU A C 1
ATOM 925 O O . GLU A 1 113 ? 11.836 -10.032 -8.867 1.00 95.44 113 GLU A O 1
ATOM 930 N N . ARG A 1 114 ? 10.002 -8.779 -9.257 1.00 95.12 114 ARG A N 1
ATOM 931 C CA . ARG A 1 114 ? 10.153 -7.877 -8.120 1.00 95.12 114 ARG A CA 1
ATOM 932 C C . ARG A 1 114 ? 8.798 -7.719 -7.451 1.00 95.12 114 ARG A C 1
ATOM 934 O O . ARG A 1 114 ? 7.853 -7.225 -8.066 1.00 95.12 114 ARG A O 1
ATOM 941 N N . ARG A 1 115 ? 8.726 -8.125 -6.187 1.00 95.75 115 ARG A N 1
ATOM 942 C CA . ARG A 1 115 ? 7.579 -7.843 -5.330 1.00 95.75 115 ARG A CA 1
ATOM 943 C C . ARG A 1 115 ? 7.728 -6.439 -4.757 1.00 95.75 115 ARG A C 1
ATOM 945 O O . ARG A 1 115 ? 8.819 -6.066 -4.350 1.00 95.75 115 ARG A O 1
ATOM 952 N N . VAL A 1 116 ? 6.633 -5.697 -4.729 1.00 95.56 116 VAL A N 1
ATOM 953 C CA . VAL A 1 116 ? 6.512 -4.402 -4.055 1.00 95.56 116 VAL A CA 1
ATOM 954 C C . VAL A 1 116 ? 5.227 -4.389 -3.231 1.00 95.56 116 VAL A C 1
ATOM 956 O O . VAL A 1 116 ? 4.294 -5.153 -3.508 1.00 95.56 116 VAL A O 1
ATOM 959 N N . ILE A 1 117 ? 5.161 -3.513 -2.234 1.00 96.19 117 ILE A N 1
ATOM 960 C CA . ILE A 1 117 ? 3.918 -3.199 -1.529 1.00 96.19 117 ILE A CA 1
ATOM 961 C C . ILE A 1 117 ? 3.375 -1.905 -2.109 1.00 96.19 117 ILE A C 1
ATOM 963 O O . ILE A 1 117 ? 4.061 -0.896 -2.121 1.00 96.19 117 ILE A O 1
ATOM 967 N N . TYR A 1 118 ? 2.148 -1.912 -2.603 1.00 95.31 118 TYR A N 1
ATOM 968 C CA . TYR A 1 118 ? 1.481 -0.694 -3.032 1.00 95.31 118 TYR A CA 1
ATOM 969 C C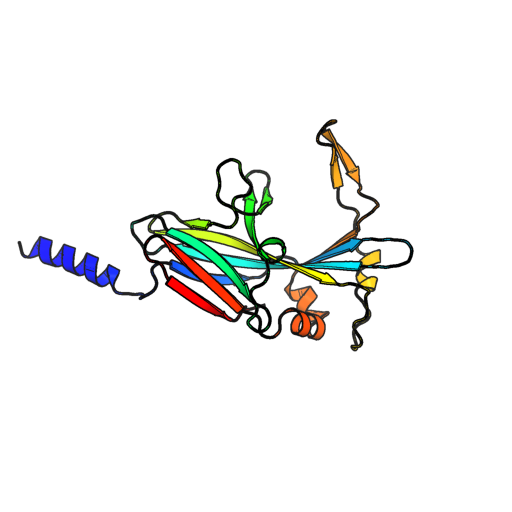 . TYR A 1 118 ? 0.566 -0.210 -1.911 1.00 95.31 118 TYR A C 1
ATOM 971 O O . TYR A 1 118 ? -0.386 -0.903 -1.547 1.00 95.31 118 TYR A O 1
ATOM 979 N N . GLU A 1 119 ? 0.908 0.932 -1.319 1.00 95.38 119 GLU A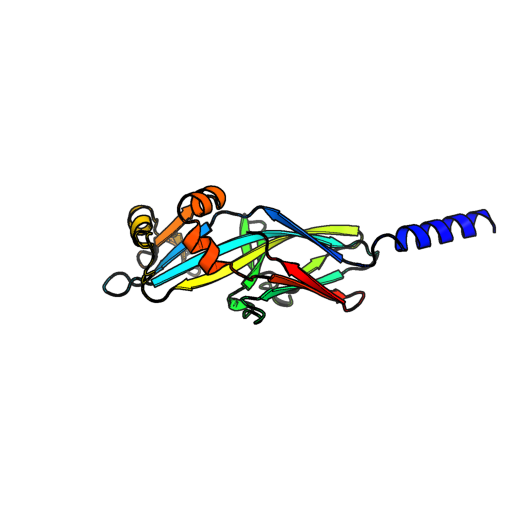 N 1
ATOM 980 C CA . GLU A 1 119 ? 0.208 1.520 -0.180 1.00 95.38 119 GLU A CA 1
ATOM 981 C C . GLU A 1 119 ? -0.698 2.660 -0.634 1.00 95.38 119 GLU A C 1
ATOM 983 O O . GLU A 1 119 ? -0.303 3.494 -1.447 1.00 95.38 119 GLU A O 1
ATOM 988 N N . ILE A 1 120 ? -1.897 2.710 -0.061 1.00 94.06 120 ILE A N 1
ATOM 989 C CA . ILE A 1 120 ? -2.855 3.797 -0.229 1.00 94.06 120 ILE A CA 1
ATOM 990 C C . ILE A 1 120 ? -3.180 4.374 1.133 1.00 94.06 120 ILE A C 1
ATOM 992 O O . ILE A 1 120 ? -3.590 3.641 2.031 1.00 94.06 120 ILE A O 1
ATOM 996 N N . ASN A 1 121 ? -3.036 5.687 1.258 1.00 91.81 121 ASN A N 1
ATOM 997 C CA . ASN A 1 121 ? -3.362 6.452 2.448 1.00 91.81 121 ASN A CA 1
ATOM 998 C C . ASN A 1 121 ? -4.665 7.222 2.226 1.00 91.81 121 ASN A C 1
ATOM 1000 O O . ASN A 1 121 ? -4.721 8.181 1.453 1.00 91.81 121 ASN A O 1
ATOM 1004 N N . MET A 1 122 ? -5.709 6.810 2.937 1.00 87.50 122 MET A N 1
ATOM 1005 C CA . MET A 1 122 ? -7.030 7.421 2.887 1.00 87.50 122 MET A CA 1
ATOM 1006 C C . MET A 1 122 ? -7.255 8.258 4.143 1.00 87.50 122 MET A C 1
ATOM 1008 O O . MET A 1 122 ? -7.446 7.730 5.239 1.00 87.50 122 MET A O 1
ATOM 1012 N N . TYR A 1 123 ? -7.232 9.579 3.977 1.00 84.00 123 TYR A N 1
ATOM 1013 C CA . TYR A 1 123 ? -7.430 10.533 5.066 1.00 84.00 123 TYR A CA 1
ATOM 1014 C C . TYR A 1 123 ? -8.921 10.783 5.317 1.00 84.00 123 TYR A C 1
ATOM 1016 O O . TYR A 1 123 ? -9.626 11.315 4.459 1.00 84.00 123 TYR A O 1
ATOM 1024 N N . MET A 1 124 ? -9.396 10.466 6.517 1.00 78.69 124 MET A N 1
ATOM 1025 C CA . MET A 1 124 ? -10.779 10.663 6.943 1.00 78.69 124 MET A CA 1
ATOM 1026 C C . MET A 1 124 ? -10.876 11.858 7.902 1.00 78.69 124 MET A C 1
ATOM 1028 O O . MET A 1 124 ? -10.380 11.822 9.033 1.00 78.69 124 MET A O 1
ATOM 1032 N N . ARG A 1 125 ? -11.527 12.939 7.442 1.00 70.06 125 ARG A N 1
ATOM 1033 C CA . ARG A 1 125 ? -11.855 14.115 8.270 1.00 70.06 125 ARG A CA 1
ATOM 1034 C C . ARG A 1 125 ? -13.166 13.902 8.996 1.00 70.06 125 ARG A C 1
ATOM 1036 O O . ARG A 1 125 ? -14.187 13.842 8.321 1.00 70.06 125 ARG A O 1
ATOM 1043 N N . ASN A 1 126 ? -13.132 13.949 10.329 1.00 61.97 126 ASN A N 1
ATOM 1044 C CA . ASN A 1 126 ? -14.264 13.684 11.222 1.00 61.97 126 ASN A CA 1
ATOM 1045 C C . ASN A 1 126 ? -14.902 12.306 10.960 1.00 61.97 126 ASN A C 1
ATOM 1047 O O . ASN A 1 126 ? -15.393 12.037 9.869 1.00 61.97 126 ASN A O 1
ATOM 1051 N N . PHE A 1 127 ? -14.965 11.431 11.964 1.00 58.94 127 PHE A N 1
ATOM 1052 C CA . PHE A 1 127 ? -15.676 10.151 11.845 1.00 58.94 127 PHE A CA 1
ATOM 1053 C C . PHE A 1 127 ? -17.184 10.364 11.674 1.00 58.94 127 PHE A C 1
ATOM 1055 O O . PHE A 1 127 ? -17.953 10.331 12.626 1.00 58.94 127 PHE A O 1
ATOM 1062 N N . LYS A 1 128 ? -17.628 10.628 10.450 1.00 51.72 128 LYS A N 1
ATOM 1063 C CA . LYS A 1 128 ? -19.041 10.687 10.089 1.00 51.72 128 LYS A CA 1
ATOM 1064 C C . LYS A 1 128 ? -19.274 9.732 8.938 1.00 51.72 128 LYS A C 1
ATOM 1066 O O . LYS A 1 128 ? -19.449 10.138 7.797 1.00 51.72 128 LYS A O 1
ATOM 1071 N N . PHE A 1 129 ? -19.210 8.445 9.254 1.00 55.12 129 PHE A N 1
ATOM 1072 C CA . PHE A 1 129 ? -19.811 7.436 8.401 1.00 55.12 129 PHE A CA 1
ATOM 1073 C C . PHE A 1 129 ? -21.259 7.287 8.867 1.00 55.12 129 PHE A C 1
ATOM 1075 O O . PHE A 1 129 ? -21.499 6.874 9.995 1.00 55.12 129 PHE A O 1
ATOM 1082 N N . GLU A 1 130 ? -22.224 7.683 8.040 1.00 52.03 130 GLU A N 1
ATOM 1083 C CA . GLU A 1 130 ? -23.659 7.663 8.382 1.00 52.03 130 GLU A CA 1
ATOM 1084 C C . GLU A 1 130 ? -24.294 6.258 8.230 1.00 52.03 130 GLU A C 1
ATOM 1086 O O . GLU A 1 130 ? -25.514 6.118 8.205 1.00 52.03 130 GLU A O 1
ATOM 1091 N N . GLY A 1 131 ? -23.467 5.210 8.113 1.00 53.91 131 GLY A N 1
ATOM 1092 C CA . GLY A 1 131 ? -23.885 3.810 7.975 1.00 53.91 131 GLY A CA 1
ATOM 1093 C C . GLY A 1 131 ? -24.066 3.061 9.305 1.00 53.91 131 GLY A C 1
ATOM 1094 O O . GLY A 1 131 ? -23.967 3.624 10.390 1.00 53.91 131 GLY A O 1
ATOM 1095 N N . ILE A 1 132 ? -24.306 1.746 9.219 1.00 45.47 132 ILE A N 1
ATOM 1096 C CA . ILE A 1 132 ? -24.652 0.856 10.353 1.00 45.47 132 ILE A CA 1
ATOM 1097 C C . ILE A 1 132 ? -23.439 0.569 11.276 1.00 45.47 132 ILE A C 1
ATOM 1099 O O . ILE A 1 132 ? -23.581 0.026 12.375 1.00 45.47 132 ILE A O 1
ATOM 1103 N N . TYR A 1 133 ? -22.225 0.937 10.860 1.00 51.94 133 TYR A N 1
ATOM 1104 C CA . TYR A 1 133 ? -20.998 0.654 11.602 1.00 51.94 133 TYR A CA 1
ATOM 1105 C C . TYR A 1 133 ? -20.727 1.725 12.654 1.00 51.94 133 TYR A C 1
ATOM 1107 O O . TYR A 1 133 ? -20.636 2.913 12.352 1.00 51.94 133 TYR A O 1
ATOM 1115 N N . ARG A 1 134 ? -20.540 1.276 13.902 1.00 55.06 134 ARG A N 1
ATOM 1116 C CA . ARG A 1 134 ? -19.935 2.082 14.970 1.00 55.06 134 ARG A CA 1
ATOM 1117 C C . ARG A 1 134 ? -18.611 2.624 14.427 1.00 55.06 134 ARG A C 1
ATOM 1119 O O . ARG A 1 134 ? -17.857 1.851 13.840 1.00 55.06 134 ARG A O 1
ATOM 1126 N N . GLY A 1 135 ? -18.372 3.926 14.561 1.00 67.19 135 GLY A N 1
ATOM 1127 C CA . GLY A 1 135 ? -17.239 4.606 13.939 1.00 67.19 135 GLY A CA 1
ATOM 1128 C C . GLY A 1 135 ? -15.881 3.982 14.272 1.00 67.19 135 GLY A C 1
ATOM 1129 O O . GLY A 1 135 ? -15.743 3.085 15.109 1.00 67.19 135 GLY A O 1
ATOM 1130 N N . LEU A 1 136 ? -14.829 4.490 13.626 1.00 80.00 136 LEU A N 1
ATOM 1131 C CA . LEU A 1 136 ? -13.455 4.032 13.865 1.00 80.00 136 LEU A CA 1
ATOM 1132 C C . LEU A 1 136 ? -13.014 4.202 15.333 1.00 80.00 136 LEU A C 1
ATOM 1134 O O . LEU A 1 136 ? -12.001 3.631 15.730 1.00 80.00 136 LEU A O 1
ATOM 1138 N N . GLU A 1 137 ? -13.788 4.908 16.166 1.00 81.00 137 GLU A N 1
ATOM 1139 C CA . GLU A 1 137 ? -13.539 5.075 17.599 1.00 81.00 137 GLU A CA 1
ATOM 1140 C C . GLU A 1 137 ? -13.370 3.750 18.352 1.00 81.00 137 GLU A C 1
ATOM 1142 O O . GLU A 1 137 ? -12.625 3.699 19.329 1.00 81.00 137 GLU A O 1
ATOM 1147 N N . GLN A 1 138 ? -13.999 2.662 17.892 1.00 81.62 138 GLN A N 1
ATOM 1148 C CA . GLN A 1 138 ? -13.846 1.341 18.516 1.00 81.62 138 GLN A CA 1
ATOM 1149 C C . GLN A 1 138 ? -12.397 0.822 18.511 1.00 81.62 138 GLN A C 1
ATOM 1151 O O . GLN A 1 138 ? -12.039 -0.015 19.338 1.00 81.62 138 GLN A O 1
ATOM 1156 N N . TYR A 1 139 ? -11.557 1.331 17.607 1.00 87.25 139 TYR A N 1
ATOM 1157 C CA . TYR A 1 139 ? -10.146 0.966 17.501 1.00 87.25 139 TYR A CA 1
ATOM 1158 C C . TYR A 1 139 ? -9.229 1.814 18.386 1.00 87.25 139 TYR A C 1
ATOM 1160 O O . TYR A 1 139 ? -8.115 1.388 18.677 1.00 87.25 139 TYR A O 1
ATOM 1168 N N . ILE A 1 140 ? -9.689 2.971 18.872 1.00 87.50 140 ILE A N 1
ATOM 1169 C CA . ILE A 1 140 ? -8.913 3.851 19.759 1.00 87.50 140 ILE A CA 1
ATOM 1170 C C . ILE A 1 140 ? -8.421 3.122 21.017 1.00 87.50 140 ILE A C 1
ATOM 1172 O O . ILE A 1 140 ? -7.217 3.163 21.265 1.00 87.50 140 ILE A O 1
ATOM 1176 N N . PRO A 1 141 ? -9.268 2.414 21.797 1.00 87.50 141 PRO A N 1
ATOM 1177 C CA . PRO A 1 141 ? -8.789 1.696 22.981 1.00 87.50 141 PRO A CA 1
ATOM 1178 C C . PRO A 1 141 ? -7.884 0.497 22.647 1.00 87.50 141 PRO A C 1
ATOM 1180 O O . PRO A 1 141 ? -7.255 -0.050 23.548 1.00 87.50 141 PRO A O 1
ATOM 1183 N N . LEU A 1 142 ? -7.827 0.072 21.380 1.00 90.75 142 LEU A N 1
ATOM 1184 C CA . LEU A 1 142 ? -6.980 -1.028 20.906 1.00 90.75 142 LEU A CA 1
ATOM 1185 C C . LEU A 1 142 ? -5.646 -0.538 20.322 1.00 90.75 142 LEU A C 1
ATOM 1187 O O . LEU A 1 142 ? -4.736 -1.342 20.108 1.00 90.75 142 LEU A O 1
ATOM 1191 N N . GLY A 1 143 ? -5.544 0.758 20.025 1.00 90.56 143 GLY A N 1
ATOM 1192 C CA . GLY A 1 143 ? -4.367 1.371 19.432 1.00 90.56 143 GLY A CA 1
ATOM 1193 C C . GLY A 1 143 ? -3.206 1.483 20.416 1.00 90.56 143 GLY A C 1
ATOM 1194 O O . GLY A 1 143 ? -3.380 1.513 21.634 1.00 90.56 143 GLY A O 1
ATOM 1195 N N . LYS A 1 144 ? -1.995 1.571 19.870 1.00 93.38 144 LYS A N 1
ATOM 1196 C CA . LYS A 1 144 ? -0.757 1.784 20.624 1.00 93.38 144 LYS A CA 1
ATOM 1197 C C . LYS A 1 144 ? -0.072 3.054 20.146 1.00 93.38 144 LYS A C 1
ATOM 1199 O O . LYS A 1 144 ? -0.154 3.404 18.969 1.00 93.38 144 LYS A O 1
ATOM 1204 N N . HIS A 1 145 ? 0.619 3.736 21.051 1.00 91.81 145 HIS A N 1
ATOM 1205 C CA . HIS A 1 145 ? 1.487 4.844 20.670 1.00 91.81 145 HIS A CA 1
ATOM 1206 C C . HIS A 1 145 ? 2.711 4.290 19.925 1.00 91.81 145 HIS A C 1
ATOM 1208 O O . HIS A 1 145 ? 3.364 3.386 20.454 1.00 91.81 145 HIS A O 1
ATOM 1214 N N . PRO A 1 146 ? 3.020 4.773 18.707 1.00 88.88 146 PRO A N 1
ATOM 1215 C CA . PRO A 1 146 ? 4.204 4.320 17.993 1.00 88.88 146 PRO A CA 1
ATOM 1216 C C . PRO A 1 146 ? 5.469 4.792 18.715 1.00 88.88 146 PRO A C 1
ATOM 1218 O O . PRO A 1 146 ? 5.479 5.842 19.365 1.00 88.88 146 PRO A O 1
ATOM 1221 N N . LEU A 1 147 ? 6.537 4.007 18.592 1.00 89.88 147 LEU A N 1
ATOM 1222 C CA . LEU A 1 147 ? 7.860 4.382 19.075 1.00 89.88 147 LEU A CA 1
ATOM 1223 C C . LEU A 1 147 ? 8.577 5.189 17.993 1.00 89.88 147 LEU A C 1
ATOM 1225 O O . LEU A 1 147 ? 8.680 4.747 16.852 1.00 89.88 147 LEU A O 1
ATOM 1229 N N . GLU A 1 148 ? 9.090 6.353 18.364 1.00 87.75 148 GLU A N 1
ATOM 1230 C CA . GLU A 1 148 ? 9.922 7.199 17.515 1.00 87.75 148 GLU A CA 1
ATOM 1231 C C . GLU A 1 148 ? 11.343 7.229 18.061 1.00 87.75 148 GLU A C 1
ATOM 1233 O O . GLU A 1 148 ? 11.558 7.200 19.273 1.00 87.75 148 GLU A O 1
ATOM 1238 N N . LYS A 1 149 ? 12.320 7.308 17.157 1.00 89.19 149 LYS A N 1
ATOM 1239 C CA . LYS A 1 149 ? 13.722 7.513 17.507 1.00 89.19 149 LYS A CA 1
ATOM 1240 C C . LYS A 1 149 ? 14.089 8.960 17.224 1.00 89.19 149 LYS A C 1
ATOM 1242 O O . LYS A 1 149 ? 13.953 9.427 16.098 1.00 89.19 149 LYS A O 1
ATOM 1247 N N . ASN A 1 150 ? 14.583 9.661 18.234 1.00 87.50 150 ASN A N 1
ATOM 1248 C CA . ASN A 1 150 ? 15.179 10.970 18.037 1.00 87.50 150 ASN A CA 1
ATOM 1249 C C . ASN A 1 150 ? 16.462 10.803 17.206 1.00 87.50 150 ASN A C 1
ATOM 1251 O O . ASN A 1 150 ? 17.402 10.146 17.649 1.00 87.50 150 ASN A O 1
ATOM 1255 N N . GLU A 1 151 ? 16.514 11.381 16.007 1.00 86.25 151 GLU A N 1
ATOM 1256 C CA . GLU A 1 151 ? 17.673 11.240 15.112 1.00 86.25 151 GLU A CA 1
ATOM 1257 C C . GLU A 1 151 ? 18.951 11.893 15.664 1.00 86.25 151 GLU A C 1
ATOM 1259 O O . GLU A 1 151 ? 20.051 11.465 15.322 1.00 86.25 151 GLU A O 1
ATOM 1264 N N . LEU A 1 152 ? 18.822 12.893 16.546 1.00 86.94 152 LEU A N 1
ATOM 1265 C CA . LEU A 1 152 ? 19.953 13.607 17.146 1.00 86.94 152 LEU A CA 1
ATOM 1266 C C . LEU A 1 152 ? 20.532 12.870 18.357 1.00 86.94 152 LEU A C 1
ATOM 1268 O O . LEU A 1 152 ? 21.749 12.819 18.515 1.00 86.94 152 LEU A O 1
ATOM 1272 N N . THR A 1 153 ? 19.677 12.323 19.227 1.00 89.19 153 THR A N 1
ATOM 1273 C CA . THR A 1 153 ? 20.114 11.679 20.483 1.00 89.19 153 THR A CA 1
ATOM 1274 C C . THR A 1 153 ? 20.138 10.155 20.403 1.00 89.19 153 THR A C 1
ATOM 1276 O O . THR A 1 153 ? 20.760 9.498 21.233 1.00 89.19 153 THR A O 1
ATOM 1279 N N . GLY A 1 154 ? 19.465 9.570 19.412 1.00 89.00 154 GLY A N 1
ATOM 1280 C CA . GLY A 1 154 ? 19.262 8.131 19.280 1.00 89.00 154 GLY A CA 1
ATOM 1281 C C . GLY A 1 154 ? 18.248 7.541 20.266 1.00 89.00 154 GLY A C 1
ATOM 1282 O O . GLY A 1 154 ? 17.981 6.339 20.198 1.00 89.00 154 GLY A O 1
ATOM 1283 N N . GLU A 1 155 ? 17.677 8.351 21.160 1.00 91.75 155 GLU A N 1
ATOM 1284 C CA . GLU A 1 155 ? 16.719 7.908 22.172 1.00 91.75 155 GLU A CA 1
ATOM 1285 C C . GLU A 1 155 ? 15.385 7.518 21.539 1.00 91.75 155 GLU A C 1
ATOM 1287 O O . GLU A 1 155 ? 14.876 8.198 20.648 1.00 91.75 155 GLU A O 1
ATOM 1292 N N . THR A 1 156 ? 14.806 6.421 22.023 1.00 93.00 156 THR A N 1
ATOM 1293 C CA . THR A 1 156 ? 13.490 5.945 21.586 1.00 93.00 156 THR A CA 1
ATOM 1294 C C . THR A 1 156 ? 12.422 6.385 22.583 1.00 93.00 156 THR A C 1
ATOM 1296 O O . THR A 1 156 ? 12.589 6.182 23.785 1.00 93.00 156 THR A O 1
ATOM 1299 N N . TYR A 1 157 ? 11.325 6.972 22.107 1.00 91.31 157 TYR A N 1
ATOM 1300 C CA . TYR A 1 157 ? 10.219 7.448 22.941 1.00 91.31 157 TYR A CA 1
ATOM 1301 C C . TYR A 1 157 ? 8.859 7.146 22.302 1.00 91.31 157 TYR A C 1
ATOM 1303 O O . TYR A 1 157 ? 8.735 7.028 21.088 1.00 91.31 157 TYR A O 1
ATOM 1311 N N . GLU A 1 158 ? 7.814 7.034 23.121 1.00 91.69 158 GLU A N 1
ATOM 1312 C CA . GLU A 1 158 ? 6.441 6.871 22.630 1.00 91.69 158 GLU A CA 1
ATOM 1313 C C . GLU A 1 158 ? 5.866 8.206 22.146 1.00 91.69 158 GLU A C 1
ATOM 1315 O O . GLU A 1 158 ? 5.765 9.175 22.912 1.00 91.69 158 GLU A O 1
ATOM 1320 N N . ASN A 1 159 ? 5.404 8.254 20.896 1.00 88.50 159 ASN A N 1
ATOM 1321 C CA . ASN A 1 159 ? 4.665 9.400 20.388 1.00 88.50 159 ASN A CA 1
ATOM 1322 C C . ASN A 1 159 ? 3.223 9.389 20.915 1.00 88.50 159 ASN A C 1
ATOM 1324 O O . ASN A 1 159 ? 2.294 8.854 20.308 1.00 88.50 159 ASN A O 1
ATOM 1328 N N . LYS A 1 160 ? 3.022 10.082 22.038 1.00 87.69 160 LYS A N 1
ATOM 1329 C CA . LYS A 1 160 ? 1.714 10.221 22.701 1.00 87.69 160 LYS A CA 1
ATOM 1330 C C . LYS A 1 160 ? 0.670 11.019 21.906 1.00 87.69 160 LYS A C 1
ATOM 1332 O O . LYS A 1 160 ? -0.465 11.153 22.356 1.00 87.69 160 LYS A O 1
ATOM 1337 N N . ARG A 1 161 ? 1.025 11.592 20.748 1.00 85.44 161 ARG A N 1
ATOM 1338 C CA . ARG A 1 161 ? 0.107 12.383 19.904 1.00 85.44 161 ARG A CA 1
ATOM 1339 C C . ARG A 1 161 ? -0.661 11.531 18.897 1.00 85.44 161 ARG A C 1
ATOM 1341 O O . ARG A 1 161 ? -1.615 12.036 18.306 1.00 85.44 161 ARG A O 1
ATOM 1348 N N . VAL A 1 162 ? -0.248 10.281 18.704 1.00 89.19 162 VAL A N 1
ATOM 1349 C CA . VAL A 1 162 ? -0.764 9.378 17.673 1.00 89.19 162 VAL A CA 1
ATOM 1350 C C . VAL A 1 162 ? -1.088 8.025 18.297 1.00 89.19 162 VAL A C 1
ATOM 1352 O O . VAL A 1 162 ? -0.338 7.557 19.144 1.00 89.19 162 VAL A O 1
ATOM 1355 N N . LEU A 1 163 ? -2.180 7.383 17.880 1.00 91.50 163 LEU A N 1
ATOM 1356 C CA . LEU A 1 163 ? -2.398 5.953 18.139 1.00 91.50 163 LEU A CA 1
ATOM 1357 C C . LEU A 1 163 ? -2.430 5.239 16.796 1.00 91.50 163 LEU A C 1
ATOM 1359 O O . LEU A 1 163 ? -3.106 5.705 15.881 1.00 91.50 163 LEU A O 1
ATOM 1363 N N . SER A 1 164 ? -1.717 4.124 16.693 1.00 92.62 164 SER A N 1
ATOM 1364 C CA . SER A 1 164 ? -1.779 3.222 15.547 1.00 92.62 164 SER A CA 1
ATOM 1365 C C . SER A 1 164 ? -2.394 1.893 15.974 1.00 92.62 164 SER A C 1
ATOM 1367 O O . SER A 1 164 ? -2.066 1.340 17.028 1.00 92.62 164 SER A O 1
ATOM 1369 N N . TYR A 1 165 ? -3.311 1.395 15.157 1.00 93.19 165 TYR A N 1
ATOM 1370 C CA . TYR A 1 165 ? -3.886 0.066 15.265 1.00 93.19 165 TYR A CA 1
ATOM 1371 C C . TYR A 1 165 ? -3.643 -0.689 13.961 1.00 93.19 165 TYR A C 1
ATOM 1373 O O . TYR A 1 165 ? -3.820 -0.129 12.882 1.00 93.19 165 TYR A O 1
ATOM 1381 N N . GLN A 1 166 ? -3.273 -1.965 14.059 1.00 95.56 166 GLN A N 1
ATOM 1382 C CA . GLN A 1 166 ? -3.087 -2.834 12.901 1.00 95.56 166 GLN A CA 1
ATOM 1383 C C . GLN A 1 166 ? -3.878 -4.130 13.063 1.00 95.56 166 GLN A C 1
ATOM 1385 O O . GLN A 1 166 ? -3.900 -4.721 14.145 1.00 95.56 166 GLN A O 1
ATOM 1390 N N . GLU A 1 167 ? -4.482 -4.604 11.976 1.00 95.00 167 GLU A N 1
ATOM 1391 C CA . GLU A 1 167 ? -5.106 -5.927 11.917 1.00 95.00 167 GLU A CA 1
ATOM 1392 C C . GLU A 1 167 ? -4.968 -6.567 10.527 1.00 95.00 167 GLU A C 1
ATOM 1394 O O . GLU A 1 167 ? -4.793 -5.852 9.535 1.00 95.00 167 GLU A O 1
ATOM 1399 N N . PRO A 1 168 ? -5.063 -7.907 10.415 1.00 95.88 168 PRO A N 1
ATOM 1400 C CA . PRO A 1 168 ? -5.087 -8.573 9.118 1.00 95.88 168 PRO A CA 1
ATOM 1401 C C . PRO A 1 168 ? -6.220 -8.043 8.238 1.00 95.88 168 PRO A C 1
ATOM 1403 O O . PRO A 1 168 ? -7.363 -7.925 8.686 1.00 95.88 168 PRO A O 1
ATOM 1406 N N . PHE A 1 169 ? -5.935 -7.796 6.958 1.00 95.06 169 PHE A N 1
ATOM 1407 C CA . PHE A 1 169 ? -6.927 -7.266 6.020 1.00 95.06 169 PHE A CA 1
ATOM 1408 C C . PHE A 1 169 ? -8.201 -8.115 5.937 1.00 95.06 169 PHE A C 1
ATOM 1410 O O . PHE A 1 169 ? -9.301 -7.575 5.849 1.00 95.06 169 PHE A O 1
ATOM 1417 N N . SER A 1 170 ? -8.081 -9.444 6.002 1.00 93.94 170 SER A N 1
ATOM 1418 C CA . SER A 1 170 ? -9.237 -10.348 5.995 1.00 93.94 170 SER A CA 1
ATOM 1419 C C . SER A 1 170 ? -10.164 -10.129 7.194 1.00 93.94 170 SER A C 1
ATOM 1421 O O . SER A 1 170 ? -11.384 -10.169 7.036 1.00 93.94 170 SER A O 1
ATOM 1423 N N . GLU A 1 171 ? -9.605 -9.862 8.377 1.00 94.81 171 GLU A N 1
ATOM 1424 C CA . GLU A 1 171 ? -10.382 -9.553 9.580 1.00 94.81 171 GLU A CA 1
ATOM 1425 C C . GLU A 1 171 ? -11.035 -8.177 9.475 1.00 94.81 171 GLU A C 1
ATOM 1427 O O . GLU A 1 171 ? -12.231 -8.053 9.747 1.00 94.81 171 GLU A O 1
ATOM 1432 N N . PHE A 1 172 ? -10.298 -7.174 8.987 1.00 92.25 172 PHE A N 1
ATOM 1433 C CA . PHE A 1 172 ? -10.849 -5.842 8.740 1.00 92.25 172 PHE A CA 1
ATOM 1434 C C . PHE A 1 172 ? -12.023 -5.894 7.753 1.00 92.25 172 PHE A C 1
ATOM 1436 O O . PHE A 1 172 ? -13.091 -5.355 8.038 1.00 92.25 172 PHE A O 1
ATOM 1443 N N . LYS A 1 173 ? -11.861 -6.608 6.630 1.00 92.50 173 LYS A N 1
ATOM 1444 C CA . LYS A 1 173 ? -12.900 -6.827 5.609 1.00 92.50 173 LYS A CA 1
ATOM 1445 C C . LYS A 1 173 ? -14.133 -7.521 6.180 1.00 92.50 173 LYS A C 1
ATOM 1447 O O . LYS A 1 173 ? -15.252 -7.143 5.852 1.00 92.50 173 LYS A O 1
ATOM 1452 N N . ARG A 1 174 ? -13.942 -8.519 7.047 1.00 91.69 174 ARG A N 1
ATOM 1453 C CA . ARG A 1 174 ? -15.039 -9.239 7.710 1.00 91.69 174 ARG A CA 1
ATOM 1454 C C . ARG A 1 174 ? -15.816 -8.342 8.676 1.00 91.69 174 ARG A C 1
ATOM 1456 O O . ARG A 1 174 ? -17.036 -8.452 8.746 1.00 91.69 174 ARG A O 1
ATOM 1463 N N . LYS A 1 175 ? -15.121 -7.488 9.432 1.00 89.38 175 LYS A N 1
ATOM 1464 C CA . LYS A 1 175 ? -15.728 -6.579 10.420 1.00 89.38 175 LYS A CA 1
ATOM 1465 C C . LYS A 1 175 ? -16.369 -5.346 9.778 1.00 89.38 175 LYS A C 1
ATOM 1467 O O . LYS A 1 175 ? -17.373 -4.868 10.295 1.00 89.38 175 LYS A O 1
ATOM 1472 N N . ASN A 1 176 ? -15.811 -4.855 8.667 1.00 87.88 176 ASN A N 1
ATOM 1473 C CA . ASN A 1 176 ? -16.181 -3.578 8.049 1.00 87.88 176 ASN A CA 1
ATOM 1474 C C . ASN A 1 176 ? -16.406 -3.681 6.520 1.00 87.88 176 ASN A C 1
ATOM 1476 O O . ASN A 1 176 ? -15.776 -2.937 5.763 1.00 87.88 176 ASN A O 1
ATOM 1480 N N . PRO A 1 177 ? -17.273 -4.584 6.021 1.00 88.38 177 PRO A N 1
ATOM 1481 C CA . PRO A 1 177 ? -17.417 -4.801 4.582 1.00 88.38 177 PRO A CA 1
ATOM 1482 C C . PRO A 1 177 ? -17.945 -3.572 3.822 1.00 88.38 177 PRO A C 1
ATOM 1484 O O . PRO A 1 177 ? -17.399 -3.265 2.766 1.00 88.38 177 PRO A O 1
ATOM 1487 N N . GLU A 1 178 ? -18.928 -2.826 4.347 1.00 87.25 178 GLU A N 1
ATOM 1488 C CA . GLU A 1 178 ? -19.442 -1.622 3.659 1.00 87.25 178 GLU A CA 1
ATOM 1489 C C . GLU A 1 178 ? -18.432 -0.468 3.663 1.00 87.25 178 GLU A C 1
ATOM 1491 O O . GLU A 1 178 ? -18.319 0.248 2.672 1.00 87.25 178 GLU A O 1
ATOM 1496 N N . LEU A 1 179 ? -17.670 -0.291 4.752 1.00 86.31 179 LEU A N 1
ATOM 1497 C CA . LEU A 1 179 ? -16.603 0.712 4.791 1.00 86.31 179 LEU A CA 1
ATOM 1498 C C . LEU A 1 179 ? -15.530 0.372 3.756 1.00 86.31 179 LEU A C 1
ATOM 1500 O O . LEU A 1 179 ? -15.108 1.248 3.011 1.00 86.31 179 LEU A O 1
ATOM 1504 N N . LEU A 1 180 ? -15.111 -0.894 3.678 1.00 89.38 180 LEU A N 1
ATOM 1505 C CA . LEU A 1 180 ? -14.150 -1.314 2.664 1.00 89.38 180 LEU A CA 1
ATOM 1506 C C . LEU A 1 180 ? -14.702 -1.095 1.252 1.00 89.38 180 LEU A C 1
ATOM 1508 O O . LEU A 1 180 ? -13.970 -0.607 0.394 1.00 89.38 180 LEU A O 1
ATOM 1512 N N . GLU A 1 181 ? -15.973 -1.425 1.006 1.00 88.38 181 GLU A N 1
ATOM 1513 C CA . GLU A 1 181 ? -16.610 -1.148 -0.281 1.00 88.38 181 GLU A CA 1
ATOM 1514 C C . GLU A 1 181 ? -16.566 0.350 -0.585 1.00 88.38 181 GLU A C 1
ATOM 1516 O O . GLU A 1 181 ? -16.054 0.726 -1.631 1.00 88.38 181 GLU A O 1
ATOM 1521 N N . PHE A 1 182 ? -17.008 1.210 0.333 1.00 85.56 182 PHE A N 1
ATOM 1522 C CA . PHE A 1 182 ? -16.958 2.662 0.158 1.00 85.56 182 PHE A CA 1
ATOM 1523 C C . PHE A 1 182 ? -15.551 3.169 -0.179 1.00 85.56 182 PHE A C 1
ATOM 1525 O O . PHE A 1 182 ? -15.394 3.985 -1.081 1.00 85.56 182 PHE A O 1
ATOM 1532 N N . LEU A 1 183 ? -14.534 2.665 0.522 1.00 85.69 183 LEU A N 1
ATOM 1533 C CA . LEU A 1 183 ? -13.145 3.080 0.337 1.00 85.69 183 LEU A CA 1
ATOM 1534 C C . LEU A 1 183 ? -12.543 2.616 -0.993 1.00 85.69 183 LEU A C 1
ATOM 1536 O O . LEU A 1 183 ? -11.610 3.250 -1.470 1.00 85.69 183 LEU A O 1
ATOM 1540 N N . THR A 1 184 ? -13.030 1.506 -1.558 1.00 89.31 184 THR A N 1
ATOM 1541 C CA . THR A 1 184 ? -12.362 0.819 -2.679 1.00 89.31 184 THR A CA 1
ATOM 1542 C C . THR A 1 184 ? -13.214 0.678 -3.942 1.00 89.31 184 THR A C 1
ATOM 1544 O O . THR A 1 184 ? -12.808 0.063 -4.937 1.00 89.31 184 THR A O 1
ATOM 1547 N N . LYS A 1 185 ? -14.440 1.205 -3.922 1.00 88.00 185 LYS A N 1
ATOM 1548 C CA . LYS A 1 185 ? -15.404 1.032 -5.005 1.00 88.00 185 LYS A CA 1
ATOM 1549 C C . LYS A 1 185 ? -14.937 1.724 -6.278 1.00 88.00 185 LYS A C 1
ATOM 1551 O O . LYS A 1 185 ? -14.726 2.926 -6.330 1.00 88.00 185 LYS A O 1
ATOM 1556 N N . GLY A 1 186 ? -14.884 0.947 -7.359 1.00 88.50 186 GLY A N 1
ATOM 1557 C CA . GLY A 1 186 ? -14.502 1.459 -8.678 1.00 88.50 186 GLY A CA 1
ATOM 1558 C C . GLY A 1 186 ? -12.998 1.668 -8.849 1.00 88.50 186 GLY A C 1
ATOM 1559 O O . GLY A 1 186 ? -12.576 2.153 -9.903 1.00 88.50 186 GLY A O 1
ATOM 1560 N N . ASP A 1 187 ? -12.199 1.261 -7.864 1.00 94.06 187 ASP A N 1
ATOM 1561 C CA . ASP A 1 187 ? -10.765 1.465 -7.889 1.00 94.06 187 ASP A CA 1
ATOM 1562 C C . ASP A 1 187 ? -10.061 0.645 -8.970 1.00 94.06 187 ASP A C 1
ATOM 1564 O O . ASP A 1 187 ? -10.445 -0.475 -9.340 1.00 94.06 187 ASP A O 1
ATOM 1568 N N . SER A 1 188 ? -8.981 1.218 -9.492 1.00 94.88 188 SER A N 1
ATOM 1569 C CA . SER A 1 188 ? -8.163 0.581 -10.518 1.00 94.88 188 SER A CA 1
ATOM 1570 C C . SER A 1 188 ? -6.688 0.921 -10.380 1.00 94.88 188 SER A C 1
ATOM 1572 O O . SER A 1 188 ? -6.309 1.998 -9.929 1.00 94.88 188 SER A O 1
ATOM 1574 N N . ILE A 1 189 ? -5.856 -0.018 -10.819 1.00 95.00 189 ILE A N 1
ATOM 1575 C CA . ILE A 1 189 ? -4.402 0.106 -10.857 1.00 95.00 189 ILE A CA 1
ATOM 1576 C C . ILE A 1 189 ? -3.977 0.200 -12.321 1.00 95.00 189 ILE A C 1
ATOM 1578 O O . ILE A 1 189 ? -4.421 -0.590 -13.155 1.00 95.00 189 ILE A O 1
ATOM 1582 N N . GLU A 1 190 ? -3.106 1.148 -12.648 1.00 96.00 190 GLU A N 1
ATOM 1583 C CA . GLU A 1 190 ? -2.431 1.215 -13.942 1.00 96.00 190 GLU A CA 1
ATOM 1584 C C . GLU A 1 190 ? -0.944 0.898 -13.776 1.00 96.00 190 GLU A C 1
ATOM 1586 O O . GLU A 1 190 ? -0.244 1.564 -13.019 1.00 96.00 190 GLU A O 1
ATOM 1591 N N . LEU A 1 191 ? -0.453 -0.082 -14.534 1.00 95.81 191 LEU A N 1
ATOM 1592 C CA . LEU A 1 191 ? 0.972 -0.276 -14.771 1.00 95.81 191 LEU A CA 1
ATOM 1593 C C . LEU A 1 191 ? 1.388 0.566 -15.980 1.00 95.81 191 LEU A C 1
ATOM 1595 O O . LEU A 1 191 ? 0.983 0.267 -17.106 1.00 95.81 191 LEU A O 1
ATOM 1599 N N . GLU A 1 192 ? 2.231 1.568 -15.762 1.00 96.25 192 GLU A N 1
ATOM 1600 C CA . GLU A 1 192 ? 2.938 2.289 -16.819 1.00 96.25 192 GLU A CA 1
ATOM 1601 C C . GLU A 1 192 ? 4.348 1.716 -16.970 1.00 96.25 192 GLU A C 1
ATOM 1603 O O . GLU A 1 192 ? 5.204 1.893 -16.108 1.00 96.25 192 GLU A O 1
ATOM 1608 N N . VAL A 1 193 ? 4.599 1.040 -18.087 1.00 94.69 193 VAL A N 1
ATOM 1609 C CA . VAL A 1 193 ? 5.943 0.648 -18.513 1.00 94.69 193 VAL A CA 1
ATOM 1610 C C . VAL A 1 193 ? 6.586 1.854 -19.188 1.00 94.69 193 VAL A C 1
ATOM 1612 O O . VAL A 1 193 ? 6.050 2.367 -20.168 1.00 94.69 193 VAL A O 1
ATOM 1615 N N . ILE A 1 194 ? 7.717 2.317 -18.660 1.00 94.94 194 ILE A N 1
ATOM 1616 C CA . ILE A 1 194 ? 8.492 3.456 -19.176 1.00 94.94 194 ILE A CA 1
ATOM 1617 C C . ILE A 1 194 ? 9.558 2.951 -20.149 1.00 94.94 194 ILE A C 1
ATOM 1619 O O . ILE A 1 194 ? 9.727 3.495 -21.240 1.00 94.94 194 ILE A O 1
ATOM 1623 N N . SER A 1 195 ? 10.247 1.879 -19.762 1.00 91.62 195 SER A N 1
ATOM 1624 C CA . SER A 1 195 ? 11.250 1.176 -20.556 1.00 91.62 195 SER A CA 1
ATOM 1625 C C . SER A 1 195 ? 11.024 -0.339 -20.412 1.00 91.62 195 SER A C 1
ATOM 1627 O O . SER A 1 195 ? 10.502 -0.779 -19.387 1.00 91.62 195 SER A O 1
ATOM 1629 N N . PRO A 1 196 ? 11.348 -1.168 -21.421 1.00 84.56 196 PRO A N 1
ATOM 1630 C CA . PRO A 1 196 ? 11.996 -0.843 -22.697 1.00 84.56 196 PRO A CA 1
ATOM 1631 C C . PRO A 1 196 ? 11.054 -0.258 -23.764 1.00 84.56 196 PRO A C 1
ATOM 1633 O O . PRO A 1 196 ? 11.529 0.372 -24.704 1.00 84.56 196 PRO A O 1
ATOM 1636 N N . VAL A 1 197 ? 9.741 -0.474 -23.645 1.00 87.50 197 VAL A N 1
ATOM 1637 C CA . VAL A 1 197 ? 8.727 -0.002 -24.598 1.00 87.50 197 VAL A CA 1
ATOM 1638 C C . VAL A 1 197 ? 7.603 0.642 -23.807 1.00 87.50 197 VAL A C 1
ATOM 1640 O O . VAL A 1 197 ? 7.026 0.002 -22.929 1.00 87.50 197 VAL A O 1
ATOM 1643 N N . LYS A 1 198 ? 7.288 1.901 -24.125 1.00 92.56 198 LYS A N 1
ATOM 1644 C CA . LYS A 1 198 ? 6.274 2.655 -23.395 1.00 92.56 198 LYS A CA 1
ATOM 1645 C C . LYS 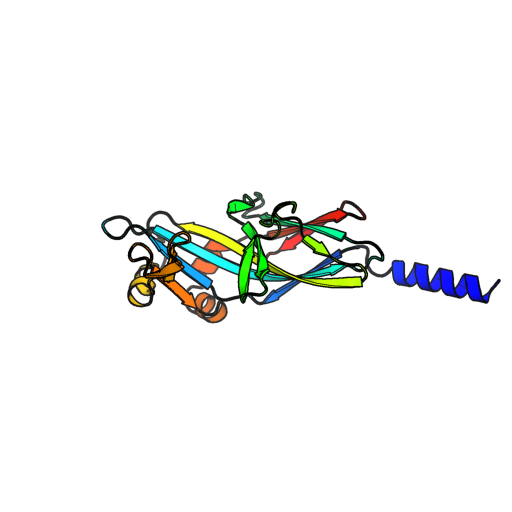A 1 198 ? 4.888 2.049 -23.603 1.00 92.56 198 LYS A C 1
ATOM 1647 O O . LYS A 1 198 ? 4.381 2.046 -24.723 1.00 92.56 198 LYS A O 1
ATOM 1652 N N . GLN A 1 199 ? 4.280 1.538 -22.537 1.00 92.06 199 GLN A N 1
ATOM 1653 C CA . GLN A 1 199 ? 2.984 0.853 -22.568 1.00 92.06 199 GLN A CA 1
ATOM 1654 C C . GLN A 1 199 ? 2.222 1.116 -21.268 1.00 92.06 199 GLN A C 1
ATOM 1656 O O . GLN A 1 199 ? 2.830 1.284 -20.216 1.00 92.06 199 GLN A O 1
ATOM 1661 N N . LYS A 1 200 ? 0.889 1.138 -21.328 1.00 94.06 200 LYS A N 1
ATOM 1662 C CA . LYS A 1 200 ? 0.026 1.296 -20.152 1.00 94.06 200 LYS A CA 1
ATOM 1663 C C . LYS A 1 200 ? -0.993 0.173 -20.099 1.00 94.06 200 LYS A C 1
ATOM 1665 O O . LYS A 1 200 ? -1.613 -0.156 -21.109 1.00 94.06 200 LYS A O 1
ATOM 1670 N N . TYR A 1 201 ? -1.174 -0.392 -18.915 1.00 92.06 201 TYR A N 1
ATOM 1671 C CA . TYR A 1 201 ? -2.120 -1.469 -18.664 1.00 92.06 201 TYR A CA 1
ATOM 1672 C C . TYR A 1 201 ? -2.953 -1.127 -17.448 1.00 92.06 201 TYR A C 1
ATOM 1674 O O . TYR A 1 201 ? -2.399 -0.930 -16.373 1.00 92.06 201 TYR A O 1
ATOM 1682 N N . LYS A 1 202 ? -4.273 -1.094 -17.609 1.00 92.69 202 LYS A N 1
ATOM 1683 C CA . LYS A 1 202 ? -5.200 -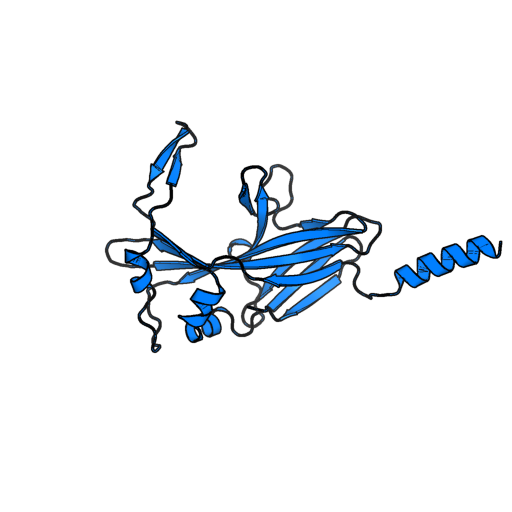0.825 -16.515 1.00 92.69 202 LYS A CA 1
ATOM 1684 C C . LYS A 1 202 ? -5.870 -2.115 -16.056 1.00 92.69 202 LYS A C 1
ATOM 1686 O O . LYS A 1 202 ? -6.277 -2.935 -16.878 1.00 92.69 202 LYS A O 1
ATOM 1691 N N . PHE A 1 203 ? -5.979 -2.272 -14.747 1.00 92.56 203 PHE A N 1
ATOM 1692 C CA . PHE A 1 203 ? -6.536 -3.428 -14.060 1.00 92.56 203 PHE A CA 1
ATOM 1693 C C . PHE A 1 203 ? -7.538 -2.940 -13.015 1.00 92.56 203 PHE A C 1
ATOM 1695 O O . PHE A 1 203 ? -7.378 -1.855 -12.456 1.00 92.56 203 PHE A O 1
ATOM 1702 N N . LYS A 1 204 ? -8.560 -3.743 -12.722 1.00 93.19 204 LYS A N 1
ATOM 1703 C CA . LYS A 1 204 ? -9.383 -3.521 -11.529 1.00 93.19 204 LYS A CA 1
ATOM 1704 C C . LYS A 1 204 ? -8.508 -3.731 -10.287 1.00 93.19 204 LYS A C 1
ATOM 1706 O O . LYS A 1 204 ? -7.723 -4.677 -10.276 1.00 93.19 204 LYS A O 1
ATOM 1711 N N . ALA A 1 205 ? -8.627 -2.877 -9.273 1.00 91.69 205 ALA A N 1
ATOM 1712 C CA . ALA A 1 205 ? -7.972 -3.117 -7.990 1.00 91.69 205 ALA A CA 1
ATOM 1713 C C . ALA A 1 205 ? -8.724 -4.232 -7.241 1.00 91.69 205 ALA A C 1
ATOM 1715 O O . ALA A 1 205 ? -9.944 -4.170 -7.080 1.00 91.69 205 ALA A O 1
ATOM 1716 N N . GLU A 1 206 ? -8.014 -5.280 -6.832 1.00 91.06 206 GLU A N 1
ATOM 1717 C CA . GLU A 1 206 ? -8.604 -6.452 -6.177 1.00 91.06 206 GLU A CA 1
ATOM 1718 C C . GLU A 1 206 ? -8.338 -6.413 -4.669 1.00 91.06 206 GLU A C 1
ATOM 1720 O O . GLU A 1 206 ? -7.321 -6.925 -4.215 1.00 91.06 206 GLU A O 1
ATOM 1725 N N . TRP A 1 207 ? -9.236 -5.805 -3.888 1.00 89.19 207 TRP A N 1
ATOM 1726 C CA . TRP A 1 207 ? -9.134 -5.711 -2.424 1.00 89.19 207 TRP A CA 1
ATOM 1727 C C . TRP A 1 207 ? -9.797 -6.885 -1.690 1.00 89.19 207 TRP A C 1
ATOM 1729 O O . TRP A 1 207 ? -11.020 -7.140 -1.815 1.00 89.19 207 TRP A O 1
#